Protein AF-A0A1Q8A3D2-F1 (afdb_monomer_lite)

Secondary structure (DSSP, 8-state):
----THHHHHHHHHHHHHHIIIIIIIS--TTTSHHHHHHHHHHHHHHHHHHHHHHHHHS-HHHHHHHHHHHHHHHHHHHIIIII---GGG-TTS-HHHHHHHHHHHHHHHHHHHHHHHHHH---STTHHHHHHHHHHHHHHHHHHHHHHHHS-HHHHHHHHHTTTS----------------------------TTHHHHHTT--

pLDDT: mean 71.14, std 22.14, range [25.36, 95.81]

Foldseek 3Di:
DPPPCLQLVQLLVLLVLVLCLQCVQLVVPVPPSNVVSCVLRVVLLVVLVVLLVVLVVPHDPVVSLVVSLQVQLVVQLVCCVPVVVLDPVSQPPFDVVVSVVVSVVSSNSRSCSNVRSVLCPDPDPVSPVVNVVCVVVVVVVSVVLVVCCVPDDSVVVCVSHPVGRDDPPPDDDDDDDDDDDDDDDDDDDDDPDDPVVVVVVPPPD

Sequence (205 aa):
MKPKPGFLVVGLTVAFLEEFITQGVLKKNPAGWIIPTIIAFLPFLIVVRLISKRLDKRMVESHAVLAYYAIAGSIGLAVEWLLIGLSPWSNTSANPVLMLVFQFGIFSFWGSVAFAPKLLMDRRASVAQLRKWYRRCLPLGFASIYFVTFTASQQARFILGVGSVFGNVHSSEPLLLPVLSDSWTVRRSGRYEPWFTRLYRHEQL

Radius of gyration: 21.41 Å; chains: 1; bounding box: 66×34×58 Å

Structure (mmCIF, N/CA/C/O backbone):
data_AF-A0A1Q8A3D2-F1
#
_entry.id   AF-A0A1Q8A3D2-F1
#
loop_
_atom_site.group_PDB
_atom_site.id
_atom_site.type_symbol
_atom_site.label_atom_id
_atom_site.label_alt_id
_atom_site.label_comp_id
_atom_site.label_asym_id
_atom_site.label_entity_id
_atom_site.label_seq_id
_atom_site.pdbx_PDB_ins_code
_atom_site.Cartn_x
_atom_site.Cartn_y
_atom_site.Cartn_z
_atom_site.occupancy
_atom_site.B_iso_or_equiv
_atom_site.auth_seq_id
_atom_site.auth_comp_id
_atom_site.auth_asym_id
_atom_site.auth_atom_id
_atom_site.pdbx_PDB_model_num
ATOM 1 N N . MET A 1 1 ? -10.489 -15.041 19.429 1.00 38.75 1 MET A N 1
ATOM 2 C CA . MET A 1 1 ? -11.098 -14.602 18.146 1.00 38.75 1 MET A CA 1
ATOM 3 C C . MET A 1 1 ? -10.306 -15.207 16.991 1.00 38.75 1 MET A C 1
ATOM 5 O O . MET A 1 1 ? -9.147 -14.840 16.832 1.00 38.75 1 MET A O 1
ATOM 9 N N . LYS A 1 2 ? -10.886 -16.147 16.223 1.00 34.53 2 LYS A N 1
ATOM 10 C CA . LYS A 1 2 ? -10.224 -16.735 15.040 1.00 34.53 2 LYS A CA 1
ATOM 11 C C . LYS A 1 2 ? -9.807 -15.613 14.071 1.00 34.53 2 LYS A C 1
ATOM 13 O O . LYS A 1 2 ? -10.606 -14.696 13.845 1.00 34.53 2 LYS A O 1
ATOM 18 N N . PRO A 1 3 ? -8.578 -15.620 13.528 1.00 43.31 3 PRO A N 1
ATOM 19 C CA . PRO A 1 3 ? -8.151 -14.591 12.593 1.00 43.31 3 PRO A CA 1
ATOM 20 C C . PRO A 1 3 ? -9.033 -14.676 11.348 1.00 43.31 3 PRO A C 1
ATOM 22 O O . PRO A 1 3 ? -8.994 -15.663 10.629 1.00 43.31 3 PRO A O 1
ATOM 25 N N . LYS A 1 4 ? -9.850 -13.648 11.081 1.00 58.09 4 LYS A N 1
ATOM 26 C CA . LYS A 1 4 ? -10.554 -13.559 9.795 1.00 58.09 4 LYS A CA 1
ATOM 27 C C . LYS A 1 4 ? -9.484 -13.447 8.696 1.00 58.09 4 LYS A C 1
ATOM 29 O O . LYS A 1 4 ? -8.732 -12.461 8.736 1.00 58.09 4 LYS A O 1
ATOM 34 N N . PRO A 1 5 ? -9.371 -14.411 7.764 1.00 70.31 5 PRO A N 1
ATOM 35 C CA . PRO A 1 5 ? -8.339 -14.398 6.724 1.00 70.31 5 PRO A CA 1
ATOM 36 C C . PRO A 1 5 ? -8.558 -13.272 5.703 1.00 70.31 5 PRO A C 1
ATOM 38 O O . PRO A 1 5 ? -7.614 -12.855 5.045 1.00 70.31 5 PRO A O 1
ATOM 41 N N . GLY A 1 6 ? -9.770 -12.704 5.647 1.00 81.62 6 GLY A N 1
ATOM 42 C CA . GLY A 1 6 ? -10.163 -11.703 4.652 1.00 81.62 6 GLY A CA 1
ATOM 43 C C . GLY A 1 6 ? -9.267 -10.464 4.550 1.00 81.62 6 GLY A C 1
ATOM 44 O O . GLY A 1 6 ? -9.189 -9.896 3.474 1.00 81.62 6 GLY A O 1
ATOM 45 N N . PHE A 1 7 ? -8.551 -10.069 5.611 1.00 87.44 7 PHE A N 1
ATOM 46 C CA . PHE A 1 7 ? -7.638 -8.918 5.535 1.00 87.44 7 PHE A CA 1
ATOM 47 C C . PHE A 1 7 ? -6.456 -9.218 4.611 1.00 87.44 7 PHE A C 1
ATOM 49 O O . PHE A 1 7 ? -6.113 -8.409 3.758 1.00 87.44 7 PHE A O 1
ATOM 56 N N . LEU A 1 8 ? -5.854 -10.399 4.782 1.00 87.06 8 LEU A N 1
ATOM 57 C CA . LEU A 1 8 ? -4.720 -10.830 3.972 1.00 87.06 8 LEU A CA 1
ATOM 58 C C . LEU A 1 8 ? -5.174 -11.126 2.548 1.00 87.06 8 LEU A C 1
ATOM 60 O O . LEU A 1 8 ? -4.511 -10.702 1.620 1.00 87.06 8 LEU A O 1
ATOM 64 N N . VAL A 1 9 ? -6.331 -11.777 2.382 1.00 87.69 9 VAL A N 1
ATOM 65 C CA . VAL A 1 9 ? -6.884 -12.071 1.052 1.00 87.69 9 VAL A CA 1
ATOM 66 C C . VAL A 1 9 ? -7.120 -10.783 0.268 1.00 87.69 9 VAL A C 1
ATOM 68 O O . VAL A 1 9 ? -6.593 -10.647 -0.824 1.00 87.69 9 VAL A O 1
ATOM 71 N N . VAL A 1 10 ? -7.840 -9.811 0.838 1.00 87.81 10 VAL A N 1
ATOM 72 C CA . VAL A 1 10 ? -8.128 -8.543 0.148 1.00 87.81 10 VAL A CA 1
ATOM 73 C C . VAL A 1 10 ? -6.848 -7.754 -0.125 1.00 87.81 10 VAL A C 1
ATOM 75 O O . VAL A 1 10 ? -6.675 -7.262 -1.235 1.00 87.81 10 VAL A O 1
ATOM 78 N N . GLY A 1 11 ? -5.946 -7.652 0.858 1.00 87.75 11 GLY A N 1
ATOM 79 C CA . GLY A 1 11 ? -4.673 -6.952 0.680 1.00 87.75 11 GLY A CA 1
ATOM 80 C C . GLY A 1 11 ? -3.810 -7.584 -0.412 1.00 87.75 11 GLY A C 1
ATOM 81 O O . GLY A 1 11 ? -3.304 -6.874 -1.273 1.00 87.75 11 GLY A O 1
ATOM 82 N N . LEU A 1 12 ? -3.705 -8.917 -0.427 1.00 88.38 12 LEU A N 1
ATOM 83 C CA . LEU A 1 12 ? -2.975 -9.646 -1.462 1.00 88.38 12 LEU A CA 1
ATOM 84 C C . LEU A 1 12 ? -3.643 -9.504 -2.824 1.00 88.38 12 LEU A C 1
ATOM 86 O O . LEU A 1 12 ? -2.938 -9.293 -3.793 1.00 88.38 12 LEU A O 1
ATOM 90 N N . THR A 1 13 ? -4.972 -9.556 -2.932 1.00 87.94 13 THR A N 1
ATOM 91 C CA . THR A 1 13 ? -5.642 -9.342 -4.225 1.00 87.94 13 THR A CA 1
ATOM 92 C C . THR A 1 13 ? -5.292 -7.977 -4.816 1.00 87.94 13 THR A C 1
ATOM 94 O O . THR A 1 13 ? -4.993 -7.892 -6.002 1.00 87.94 13 THR A O 1
ATOM 97 N N . VAL A 1 14 ? -5.286 -6.920 -3.998 1.00 86.88 14 VAL A N 1
ATOM 98 C CA . VAL A 1 14 ? -4.902 -5.575 -4.453 1.00 86.88 14 VAL A CA 1
ATOM 99 C C . VAL A 1 14 ? -3.428 -5.531 -4.861 1.00 86.88 14 VAL A C 1
ATOM 101 O O . VAL A 1 14 ? -3.128 -5.022 -5.935 1.00 86.88 14 VAL A O 1
ATOM 104 N N . ALA A 1 15 ? -2.532 -6.103 -4.051 1.00 86.56 15 ALA A N 1
ATOM 105 C CA . ALA A 1 15 ? -1.104 -6.163 -4.363 1.00 86.56 15 ALA A CA 1
ATOM 106 C C . ALA A 1 15 ? -0.816 -6.959 -5.647 1.00 86.56 15 ALA A C 1
ATOM 108 O O . ALA A 1 15 ? -0.036 -6.528 -6.481 1.00 86.56 15 ALA A O 1
ATOM 109 N N . PHE A 1 16 ? -1.487 -8.095 -5.847 1.00 85.75 16 PHE A N 1
ATOM 110 C CA . PHE A 1 16 ? -1.324 -8.922 -7.042 1.00 85.75 16 PHE A CA 1
ATOM 111 C C . PHE A 1 16 ? -1.793 -8.209 -8.309 1.00 85.75 16 PHE A C 1
ATOM 113 O O . PHE A 1 16 ? -1.136 -8.301 -9.340 1.00 85.75 16 PHE A O 1
ATOM 120 N N . LEU A 1 17 ? -2.930 -7.509 -8.243 1.00 83.94 17 LEU A N 1
ATOM 121 C CA . LEU A 1 17 ? -3.443 -6.753 -9.386 1.00 83.94 17 LEU A CA 1
ATOM 122 C C . LEU A 1 17 ? -2.482 -5.646 -9.817 1.00 83.94 17 LEU A C 1
ATOM 124 O O . LEU A 1 17 ? -2.415 -5.343 -11.006 1.00 83.94 17 LEU A O 1
ATOM 128 N N . GLU A 1 18 ? -1.777 -5.042 -8.868 1.00 80.06 18 GLU A N 1
ATOM 129 C CA . GLU A 1 18 ? -0.831 -3.968 -9.140 1.00 80.06 18 GLU A CA 1
ATOM 130 C C . GLU A 1 18 ? 0.534 -4.511 -9.594 1.00 80.06 18 GLU A C 1
ATOM 132 O O . GLU A 1 18 ? 0.992 -4.130 -10.674 1.00 80.06 18 GLU A O 1
ATOM 137 N N . GLU A 1 19 ? 1.101 -5.502 -8.898 1.00 79.56 19 GLU A N 1
ATOM 138 C CA . GLU A 1 19 ? 2.392 -6.094 -9.279 1.00 79.56 19 GLU A CA 1
ATOM 139 C C . GLU A 1 19 ? 2.324 -6.798 -10.647 1.00 79.56 19 GLU A C 1
ATOM 141 O O . GLU A 1 19 ? 3.294 -6.817 -11.409 1.00 79.56 19 GLU A O 1
ATOM 146 N N . PHE A 1 20 ? 1.160 -7.339 -11.022 1.00 78.88 20 PHE A N 1
ATOM 147 C CA . PHE A 1 20 ? 0.965 -7.889 -12.362 1.00 78.88 20 PHE A CA 1
ATOM 148 C C . PHE A 1 20 ? 1.129 -6.824 -13.453 1.00 78.88 20 PHE A C 1
ATOM 150 O O . PHE A 1 20 ? 1.718 -7.105 -14.497 1.00 78.88 20 PHE A O 1
ATOM 157 N N . ILE A 1 21 ? 0.652 -5.595 -13.231 1.00 72.44 21 ILE A N 1
ATOM 158 C CA . ILE A 1 21 ? 0.844 -4.504 -14.195 1.00 72.44 21 ILE A CA 1
ATOM 159 C C . ILE A 1 21 ? 2.327 -4.134 -14.255 1.00 72.44 21 ILE A C 1
ATOM 161 O O . ILE A 1 21 ? 2.907 -4.071 -15.341 1.00 72.44 21 ILE A O 1
ATOM 165 N N . THR A 1 22 ? 2.951 -3.900 -13.101 1.00 68.81 22 THR A N 1
ATOM 166 C CA . THR A 1 22 ? 4.311 -3.349 -13.023 1.00 68.81 22 THR A CA 1
ATOM 167 C C . THR A 1 22 ? 5.389 -4.349 -13.437 1.00 68.81 22 THR A C 1
ATOM 169 O O . THR A 1 22 ? 6.319 -3.987 -14.161 1.00 68.81 22 THR A O 1
ATOM 172 N N . GLN A 1 23 ? 5.269 -5.618 -13.054 1.00 69.75 23 GLN A N 1
ATOM 173 C CA . GLN A 1 23 ? 6.251 -6.653 -13.396 1.00 69.75 23 GLN A CA 1
ATOM 174 C C . GLN A 1 23 ? 5.795 -7.533 -14.559 1.00 69.75 23 GLN A C 1
ATOM 176 O O . GLN A 1 23 ? 6.563 -7.782 -15.491 1.00 69.75 23 GLN A O 1
ATOM 181 N N . GLY A 1 24 ? 4.546 -7.998 -14.521 1.00 67.19 24 GLY A N 1
ATOM 182 C CA . GLY A 1 24 ? 4.010 -8.922 -15.520 1.00 67.19 24 GLY A CA 1
ATOM 183 C C . GLY A 1 24 ? 3.869 -8.272 -16.894 1.00 67.19 24 GLY A C 1
ATOM 184 O O . GLY A 1 24 ? 4.364 -8.805 -17.887 1.00 67.19 24 GLY A O 1
ATOM 185 N N . VAL A 1 25 ? 3.234 -7.098 -16.952 1.00 67.75 25 VAL A N 1
ATOM 186 C CA . VAL A 1 25 ? 2.946 -6.397 -18.213 1.00 67.75 25 VAL A CA 1
ATOM 187 C C . VAL A 1 25 ? 4.087 -5.466 -18.617 1.00 67.75 25 VAL A C 1
ATOM 189 O O . VAL A 1 25 ? 4.591 -5.560 -19.737 1.00 67.75 25 VAL A O 1
ATOM 192 N N . LEU A 1 26 ? 4.512 -4.568 -17.724 1.00 67.50 26 LEU A N 1
ATOM 193 C CA . LEU A 1 26 ? 5.475 -3.517 -18.063 1.00 67.50 26 LEU A CA 1
ATOM 194 C C . LEU A 1 26 ? 6.912 -4.040 -18.179 1.00 67.50 26 LEU A C 1
ATOM 196 O O . LEU A 1 26 ? 7.604 -3.699 -19.138 1.00 67.50 26 LEU A O 1
ATOM 200 N N . LYS A 1 27 ? 7.348 -4.907 -17.260 1.00 65.94 27 LYS A N 1
ATOM 201 C CA . LYS A 1 27 ? 8.683 -5.534 -17.306 1.00 65.94 27 LYS A CA 1
ATOM 202 C C . LYS A 1 27 ? 8.715 -6.874 -18.047 1.00 65.94 27 LYS A C 1
ATOM 204 O O . LYS A 1 27 ? 9.772 -7.490 -18.120 1.00 65.94 27 LYS A O 1
ATOM 209 N N . LYS A 1 28 ? 7.585 -7.307 -18.623 1.00 69.12 28 LYS A N 1
ATOM 210 C CA . LYS A 1 28 ? 7.445 -8.558 -19.392 1.00 69.12 28 LYS A CA 1
ATOM 211 C C . LYS A 1 28 ? 7.943 -9.799 -18.638 1.00 69.12 28 LYS A C 1
ATOM 213 O O . LYS A 1 28 ? 8.486 -10.710 -19.256 1.00 69.12 28 LYS A O 1
ATOM 218 N N . ASN A 1 29 ? 7.743 -9.855 -17.322 1.00 67.62 29 ASN A N 1
ATOM 219 C CA . ASN A 1 29 ? 8.106 -11.013 -16.508 1.00 67.62 29 ASN A CA 1
ATOM 220 C C . ASN A 1 29 ? 6.843 -11.712 -15.971 1.00 67.62 29 ASN A C 1
ATOM 222 O O . ASN A 1 29 ? 6.457 -11.466 -14.829 1.00 67.62 29 ASN A O 1
ATOM 226 N N . PRO A 1 30 ? 6.167 -12.565 -16.766 1.00 65.75 30 PRO A N 1
ATOM 227 C CA . PRO A 1 30 ? 4.876 -13.152 -16.401 1.00 65.75 30 PRO A CA 1
ATOM 228 C C . PRO A 1 30 ? 4.962 -14.264 -15.344 1.00 65.75 30 PRO A C 1
ATOM 230 O O . PRO A 1 30 ? 3.949 -14.560 -14.711 1.00 65.75 30 PRO A O 1
ATOM 233 N N . ALA A 1 31 ? 6.139 -14.864 -15.131 1.00 63.62 31 ALA A N 1
ATOM 234 C CA . ALA A 1 31 ? 6.328 -15.986 -14.204 1.00 63.62 31 ALA A CA 1
ATOM 235 C C . ALA A 1 31 ? 7.065 -15.590 -12.910 1.00 63.62 31 ALA A C 1
ATOM 237 O O . ALA A 1 31 ? 6.798 -16.153 -11.848 1.00 63.62 31 ALA A O 1
ATOM 238 N N . GLY A 1 32 ? 7.958 -14.600 -12.972 1.00 67.88 32 GLY A N 1
ATOM 239 C CA . GLY A 1 32 ? 8.843 -14.221 -11.869 1.00 67.88 32 GLY A CA 1
ATOM 240 C C . GLY A 1 32 ? 8.303 -13.147 -10.926 1.00 67.88 32 GLY A C 1
ATOM 241 O O . GLY A 1 32 ? 8.960 -12.851 -9.933 1.00 67.88 32 GLY A O 1
ATOM 242 N N . TRP A 1 33 ? 7.128 -12.567 -11.193 1.00 73.88 33 TRP A N 1
ATOM 243 C CA . TRP A 1 33 ? 6.568 -11.491 -10.364 1.00 73.88 33 TRP A CA 1
ATOM 244 C C . TRP A 1 33 ? 5.909 -11.992 -9.074 1.00 73.88 33 TRP A C 1
ATOM 246 O O . TRP A 1 33 ? 6.050 -11.361 -8.032 1.00 73.88 33 TRP A O 1
ATOM 256 N N . ILE A 1 34 ? 5.269 -13.167 -9.117 1.00 76.12 34 ILE A N 1
ATOM 257 C CA . ILE A 1 34 ? 4.416 -13.700 -8.039 1.00 76.12 34 ILE A CA 1
ATOM 258 C C . ILE A 1 34 ? 5.195 -13.953 -6.741 1.00 76.12 34 ILE A C 1
ATOM 260 O O . ILE A 1 34 ? 4.730 -13.621 -5.650 1.00 76.12 34 ILE A O 1
ATOM 264 N N . ILE A 1 35 ? 6.376 -14.571 -6.842 1.00 73.88 35 ILE A N 1
ATOM 265 C CA . ILE A 1 35 ? 7.180 -14.947 -5.670 1.00 73.88 35 ILE A CA 1
ATOM 266 C C . ILE A 1 35 ? 7.661 -13.693 -4.913 1.00 73.88 35 ILE A C 1
ATOM 268 O O . ILE A 1 35 ? 7.400 -13.609 -3.709 1.00 73.88 35 ILE A O 1
ATOM 272 N N . PRO A 1 36 ? 8.276 -12.688 -5.571 1.00 70.81 36 PRO A N 1
ATOM 273 C CA . PRO A 1 36 ? 8.566 -11.393 -4.960 1.00 70.81 36 PRO A CA 1
ATOM 274 C C . PRO A 1 36 ? 7.337 -10.718 -4.347 1.00 70.81 36 PRO A C 1
ATOM 276 O O . PRO A 1 36 ? 7.434 -10.239 -3.216 1.00 70.81 36 PRO A O 1
ATOM 279 N N . THR A 1 37 ? 6.173 -10.746 -5.018 1.00 78.50 37 THR A N 1
ATOM 280 C CA . THR A 1 37 ? 4.931 -10.179 -4.460 1.00 78.50 37 THR A CA 1
ATOM 281 C C . THR A 1 37 ? 4.597 -10.825 -3.120 1.00 78.50 37 THR A C 1
ATOM 283 O O . THR A 1 37 ? 4.343 -10.145 -2.129 1.00 78.50 37 THR A O 1
ATOM 286 N N . ILE A 1 38 ? 4.613 -12.155 -3.044 1.00 83.69 38 ILE A N 1
ATOM 287 C CA . ILE A 1 38 ? 4.270 -12.854 -1.803 1.00 83.69 38 ILE A CA 1
ATOM 288 C C . ILE A 1 38 ? 5.299 -12.537 -0.715 1.00 83.69 38 ILE A C 1
ATOM 290 O O . ILE A 1 38 ? 4.912 -12.226 0.412 1.00 83.69 38 ILE A O 1
ATOM 294 N N . ILE A 1 39 ? 6.592 -12.578 -1.041 1.00 81.75 39 ILE A N 1
ATOM 295 C CA . ILE A 1 39 ? 7.674 -12.334 -0.078 1.00 81.75 39 ILE A CA 1
ATOM 296 C C . ILE A 1 39 ? 7.636 -10.901 0.465 1.00 81.75 39 ILE A C 1
ATOM 298 O O . ILE A 1 39 ? 7.875 -10.710 1.655 1.00 81.75 39 ILE A O 1
ATOM 302 N N . ALA A 1 40 ? 7.310 -9.905 -0.358 1.00 80.31 40 ALA A N 1
ATOM 303 C CA . ALA A 1 40 ? 7.249 -8.511 0.072 1.00 80.31 40 ALA A CA 1
ATOM 304 C C . ALA A 1 40 ? 5.918 -8.180 0.771 1.00 80.31 40 ALA A C 1
ATOM 306 O O . ALA A 1 40 ? 5.899 -7.681 1.901 1.00 80.31 40 ALA A O 1
ATOM 307 N N . PHE A 1 41 ? 4.786 -8.498 0.137 1.00 85.81 41 PHE A N 1
ATOM 308 C CA . PHE A 1 41 ? 3.475 -8.043 0.599 1.00 85.81 41 PHE A CA 1
ATOM 309 C C . PHE A 1 41 ? 2.901 -8.886 1.736 1.00 85.81 41 PHE A C 1
ATOM 311 O O . PHE A 1 41 ? 2.192 -8.339 2.582 1.00 85.81 41 PHE A O 1
ATOM 318 N N . LEU A 1 42 ? 3.186 -10.191 1.821 1.00 89.69 42 LEU A N 1
ATOM 319 C CA . LEU A 1 42 ? 2.617 -11.015 2.894 1.00 89.69 42 LEU A CA 1
ATOM 320 C C . LEU A 1 42 ? 3.159 -10.614 4.282 1.00 89.69 42 LEU A C 1
ATOM 322 O O . LEU A 1 42 ? 2.336 -10.341 5.164 1.00 89.69 42 LEU A O 1
ATOM 326 N N . PRO A 1 43 ? 4.486 -10.505 4.511 1.00 89.88 43 PRO A N 1
ATOM 327 C CA . PRO A 1 43 ? 5.020 -10.019 5.783 1.00 89.88 43 PRO A CA 1
ATOM 328 C C . PRO A 1 43 ? 4.579 -8.586 6.077 1.00 89.88 43 PRO A C 1
ATOM 330 O O . PRO A 1 43 ? 4.157 -8.297 7.199 1.00 89.88 43 PRO A O 1
ATOM 333 N N . PHE A 1 44 ? 4.585 -7.714 5.061 1.00 92.06 44 PHE A N 1
ATOM 334 C CA . PHE A 1 44 ? 4.085 -6.346 5.175 1.00 92.06 44 PHE A CA 1
ATOM 335 C C . PHE A 1 44 ? 2.648 -6.310 5.712 1.00 92.06 44 PHE A C 1
ATOM 337 O O . PHE A 1 44 ? 2.393 -5.690 6.748 1.00 92.06 44 PHE A O 1
ATOM 344 N N . LEU A 1 45 ? 1.720 -7.035 5.075 1.00 91.75 45 LEU A N 1
ATOM 345 C CA . LEU A 1 45 ? 0.307 -7.087 5.460 1.00 91.75 45 LEU A CA 1
ATOM 346 C C . LEU A 1 45 ? 0.108 -7.644 6.877 1.00 91.75 45 LEU A C 1
ATOM 348 O O . LEU A 1 45 ? -0.777 -7.183 7.606 1.00 91.75 45 LEU A O 1
ATOM 352 N N . ILE A 1 46 ? 0.927 -8.614 7.294 1.00 92.44 46 ILE A N 1
ATOM 353 C CA . ILE A 1 46 ? 0.913 -9.141 8.665 1.00 92.44 46 ILE A CA 1
ATOM 354 C C . ILE A 1 46 ? 1.309 -8.045 9.661 1.00 92.44 46 ILE A C 1
ATOM 356 O O . ILE A 1 46 ? 0.588 -7.824 10.642 1.00 92.44 46 ILE A O 1
ATOM 360 N N . VAL A 1 47 ? 2.409 -7.335 9.402 1.00 93.31 47 VAL A N 1
ATOM 361 C CA . VAL A 1 47 ? 2.920 -6.266 10.273 1.00 93.31 47 VAL A CA 1
ATOM 362 C C . VAL A 1 47 ? 1.911 -5.127 10.390 1.00 93.31 47 VAL A C 1
ATOM 364 O O . VAL A 1 47 ? 1.505 -4.781 11.505 1.00 93.31 47 VAL A O 1
ATOM 367 N N . VAL A 1 48 ? 1.422 -4.585 9.269 1.00 93.44 48 VAL A N 1
ATOM 368 C CA . VAL A 1 48 ? 0.464 -3.467 9.317 1.00 93.44 48 VAL A CA 1
ATOM 369 C C . VAL A 1 48 ? -0.840 -3.881 9.996 1.00 93.44 48 VAL A C 1
ATOM 371 O O . VAL A 1 48 ? -1.398 -3.116 10.780 1.00 93.44 48 VAL A O 1
ATOM 374 N N . ARG A 1 49 ? -1.294 -5.131 9.838 1.00 90.75 49 ARG A N 1
ATOM 375 C CA . ARG A 1 49 ? -2.471 -5.628 10.565 1.00 90.75 49 ARG A CA 1
ATOM 376 C C . ARG A 1 49 ? -2.282 -5.588 12.083 1.00 90.75 49 ARG A C 1
ATOM 378 O O . ARG A 1 49 ? -3.232 -5.272 12.808 1.00 90.75 49 ARG A O 1
ATOM 385 N N . LEU A 1 50 ? -1.095 -5.936 12.580 1.00 92.69 50 LEU A N 1
ATOM 386 C CA . LEU A 1 50 ? -0.778 -5.851 14.010 1.00 92.69 50 LEU A CA 1
ATOM 387 C C . LEU A 1 50 ? -0.773 -4.395 14.484 1.00 92.69 50 LEU A C 1
ATOM 389 O O . LEU A 1 50 ? -1.348 -4.099 15.534 1.00 92.69 50 LEU A O 1
ATOM 393 N N . ILE A 1 51 ? -0.204 -3.497 13.680 1.00 92.75 51 ILE A N 1
ATOM 394 C CA . ILE A 1 51 ? -0.182 -2.055 13.943 1.00 92.75 51 ILE A CA 1
ATOM 395 C C . ILE A 1 51 ? -1.606 -1.498 14.003 1.00 92.75 51 ILE A C 1
ATOM 397 O O . ILE A 1 51 ? -1.947 -0.849 14.989 1.00 92.75 51 ILE A O 1
ATOM 401 N N . SER A 1 52 ? -2.482 -1.834 13.045 1.00 90.44 52 SER A N 1
ATOM 402 C CA . SER A 1 52 ? -3.890 -1.404 13.067 1.00 90.44 52 SER A CA 1
ATOM 403 C C . SER A 1 52 ? -4.553 -1.755 14.392 1.00 90.44 52 SER A C 1
ATOM 405 O O . SER A 1 52 ? -5.104 -0.883 15.052 1.00 90.44 52 SER A O 1
ATOM 407 N N . LYS A 1 53 ? -4.433 -3.013 14.839 1.00 89.94 53 LYS A N 1
ATOM 408 C CA . LYS A 1 53 ? -5.031 -3.454 16.110 1.00 89.94 53 LYS A CA 1
ATOM 409 C C . LYS A 1 53 ? -4.497 -2.688 17.322 1.00 89.94 53 LYS A C 1
ATOM 411 O O . LYS A 1 53 ? -5.196 -2.600 18.328 1.00 89.94 53 LYS A O 1
ATOM 416 N N . ARG A 1 54 ? -3.247 -2.220 17.279 1.00 91.81 54 ARG A N 1
ATOM 417 C CA . ARG A 1 54 ? -2.638 -1.428 18.358 1.00 91.81 54 ARG A CA 1
ATOM 418 C C . ARG A 1 54 ? -3.122 0.020 18.318 1.00 91.81 54 ARG A C 1
ATOM 420 O O . ARG A 1 54 ? -3.465 0.544 19.373 1.00 91.81 54 ARG A O 1
ATOM 427 N N . LEU A 1 55 ? -3.196 0.624 17.133 1.00 90.25 55 LEU A N 1
ATOM 428 C CA . LEU A 1 55 ? -3.684 1.992 16.936 1.00 90.25 55 LEU A CA 1
ATOM 429 C C . LEU A 1 55 ? -5.164 2.116 17.302 1.00 90.25 55 LEU A C 1
ATOM 431 O O . LEU A 1 55 ? -5.523 2.975 18.101 1.00 90.25 55 LEU A O 1
ATOM 435 N N . ASP A 1 56 ? -5.995 1.184 16.826 1.00 87.56 56 ASP A N 1
ATOM 436 C CA . ASP A 1 56 ? -7.443 1.178 17.074 1.00 87.56 56 ASP A CA 1
ATOM 437 C C . ASP A 1 56 ? -7.785 1.018 18.575 1.00 87.56 56 ASP A C 1
ATOM 439 O O . ASP A 1 56 ? -8.904 1.304 18.989 1.00 87.56 56 ASP A O 1
ATOM 443 N N . LYS A 1 57 ? -6.834 0.551 19.401 1.00 89.19 57 LYS A N 1
ATOM 444 C CA . LYS A 1 57 ? -6.972 0.453 20.867 1.00 89.19 57 LYS A CA 1
ATOM 445 C C . LYS A 1 57 ? -6.506 1.696 21.623 1.00 89.19 57 LYS A C 1
ATOM 447 O O . LYS A 1 57 ? -6.859 1.842 22.787 1.00 89.19 57 LYS A O 1
ATOM 452 N N . ARG A 1 58 ? -5.632 2.510 21.027 1.00 90.06 58 ARG A N 1
ATOM 453 C CA . ARG A 1 58 ? -4.905 3.586 21.724 1.00 90.06 58 ARG A CA 1
ATOM 454 C C . ARG A 1 58 ? -5.310 4.984 21.279 1.00 90.06 58 ARG A C 1
ATOM 456 O O . ARG A 1 58 ? -4.952 5.941 21.951 1.00 90.06 58 ARG A O 1
ATOM 463 N N . MET A 1 59 ? -5.992 5.110 20.146 1.00 90.44 59 MET A N 1
ATOM 464 C CA . MET A 1 59 ? -6.251 6.396 19.509 1.00 90.44 59 MET A CA 1
ATOM 465 C C . MET A 1 59 ? -7.715 6.529 19.099 1.00 90.44 59 MET A C 1
ATOM 467 O O . MET A 1 59 ? -8.405 5.539 18.854 1.00 90.44 59 MET A O 1
ATOM 471 N N . VAL A 1 60 ? -8.162 7.779 18.978 1.00 87.31 60 VAL A N 1
ATOM 472 C CA . VAL A 1 60 ? -9.445 8.123 18.356 1.00 87.31 60 VAL A CA 1
ATOM 473 C C . VAL A 1 60 ? -9.421 7.705 16.882 1.00 87.31 60 VAL A C 1
ATOM 475 O O . VAL A 1 60 ? -8.386 7.802 16.224 1.00 87.31 60 VAL A O 1
ATOM 478 N N . GLU A 1 61 ? -10.563 7.254 16.360 1.00 83.50 61 GLU A N 1
ATOM 479 C CA . GLU A 1 61 ? -10.705 6.625 15.035 1.00 83.50 61 GLU A CA 1
ATOM 480 C C . GLU A 1 61 ? -10.035 7.410 13.896 1.00 83.50 61 GLU A C 1
ATOM 482 O O . GLU A 1 61 ? -9.254 6.838 13.137 1.00 83.50 61 GLU A O 1
ATOM 487 N N . SER A 1 62 ? -10.273 8.722 13.811 1.00 83.38 62 SER A N 1
ATOM 488 C CA . SER A 1 62 ? -9.694 9.582 12.770 1.00 83.38 62 SER A CA 1
ATOM 489 C C . SER A 1 62 ? -8.163 9.583 12.793 1.00 83.38 62 SER A C 1
ATOM 491 O O . SER A 1 62 ? -7.514 9.421 11.759 1.00 83.38 62 SER A O 1
ATOM 493 N N . HIS A 1 63 ? -7.581 9.685 13.986 1.00 88.81 63 HIS A N 1
ATOM 494 C CA . HIS A 1 63 ? -6.137 9.682 14.180 1.00 88.81 63 HIS A CA 1
ATOM 495 C C . HIS A 1 63 ? -5.549 8.287 13.960 1.00 88.81 63 HIS A C 1
ATOM 497 O O . HIS A 1 63 ? -4.479 8.164 13.373 1.00 88.81 63 HIS A O 1
ATOM 503 N N . ALA A 1 64 ? -6.260 7.231 14.370 1.00 88.75 64 ALA A N 1
ATOM 504 C CA . ALA A 1 64 ? -5.846 5.851 14.141 1.00 88.75 64 ALA A CA 1
ATOM 505 C C . ALA A 1 64 ? -5.774 5.519 12.644 1.00 88.75 64 ALA A C 1
ATOM 507 O O . ALA A 1 64 ? -4.872 4.799 12.220 1.00 88.75 64 ALA A O 1
ATOM 508 N N . VAL A 1 65 ? -6.706 6.038 11.838 1.00 89.19 65 VAL A N 1
ATOM 509 C CA . VAL A 1 65 ? -6.708 5.862 10.378 1.00 89.19 65 VAL A CA 1
ATOM 510 C C . VAL A 1 65 ? -5.552 6.614 9.726 1.00 89.19 65 VAL A C 1
ATOM 512 O O . VAL A 1 65 ? -4.814 6.012 8.945 1.00 89.19 65 VAL A O 1
ATOM 515 N N . LEU A 1 66 ? -5.358 7.889 10.074 1.00 90.81 66 LEU A N 1
ATOM 516 C CA . LEU A 1 66 ? -4.275 8.697 9.512 1.00 90.81 66 LEU A CA 1
ATOM 517 C C . LEU A 1 66 ? -2.899 8.132 9.890 1.00 90.81 66 LEU A C 1
ATOM 519 O O . LEU A 1 66 ? -2.054 7.928 9.020 1.00 90.81 66 LEU A O 1
ATOM 523 N N . ALA A 1 67 ? -2.702 7.800 11.169 1.00 93.31 67 ALA A N 1
ATOM 524 C CA . ALA A 1 67 ? -1.475 7.176 11.653 1.00 93.31 67 ALA A CA 1
ATOM 525 C C . ALA A 1 67 ? -1.241 5.816 10.988 1.00 93.31 67 ALA A C 1
ATOM 527 O O . ALA A 1 67 ? -0.115 5.501 10.617 1.00 93.31 67 ALA A O 1
ATOM 528 N N . TYR A 1 68 ? -2.295 5.018 10.794 1.00 94.06 68 TYR A N 1
ATOM 529 C CA . TYR A 1 68 ? -2.186 3.738 10.102 1.00 94.06 68 TYR A CA 1
ATOM 530 C C . TYR A 1 68 ? -1.709 3.908 8.659 1.00 94.06 68 TYR A C 1
ATOM 532 O O . TYR A 1 68 ? -0.792 3.201 8.251 1.00 94.06 68 TYR A O 1
ATOM 540 N N . TYR A 1 69 ? -2.296 4.845 7.909 1.00 93.88 69 TYR A N 1
ATOM 541 C CA . TYR A 1 69 ? -1.889 5.117 6.530 1.00 93.88 69 TYR A CA 1
ATOM 542 C C . TYR A 1 69 ? -0.438 5.604 6.465 1.00 93.88 69 TYR A C 1
ATOM 544 O O . TYR A 1 69 ? 0.352 5.071 5.689 1.00 93.88 69 TYR A O 1
ATOM 552 N N . ALA A 1 70 ? -0.071 6.547 7.338 1.00 95.75 70 ALA A N 1
ATOM 553 C CA . ALA A 1 70 ? 1.280 7.090 7.388 1.00 95.75 70 ALA A CA 1
ATOM 554 C C . ALA A 1 70 ? 2.327 6.026 7.743 1.00 95.75 70 ALA A C 1
ATOM 556 O O . ALA A 1 70 ? 3.338 5.894 7.059 1.00 95.75 70 ALA A O 1
ATOM 557 N N . ILE A 1 71 ? 2.068 5.218 8.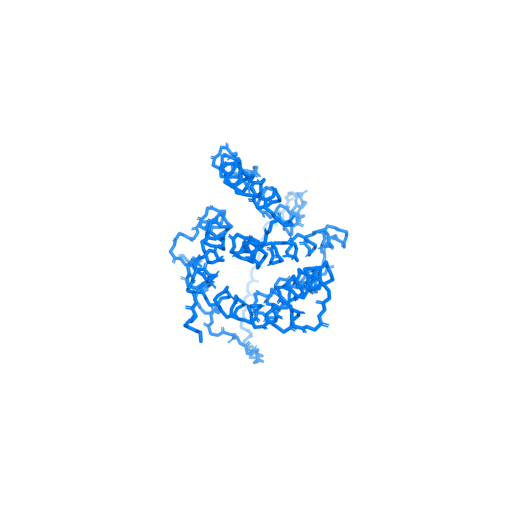775 1.00 95.81 71 ILE A N 1
ATOM 558 C CA . ILE A 1 71 ? 2.977 4.147 9.191 1.00 95.81 71 ILE A CA 1
ATOM 559 C C . ILE A 1 71 ? 3.084 3.074 8.103 1.00 95.81 71 ILE A C 1
ATOM 561 O O . ILE A 1 71 ? 4.186 2.619 7.812 1.00 95.81 71 ILE A O 1
ATOM 565 N N . ALA A 1 72 ? 1.968 2.677 7.486 1.00 95.81 72 ALA A N 1
ATOM 566 C CA . ALA A 1 72 ? 1.982 1.680 6.421 1.00 95.81 72 ALA A CA 1
ATOM 567 C C . ALA A 1 72 ? 2.782 2.156 5.199 1.00 95.81 72 ALA A C 1
ATOM 569 O O . ALA A 1 72 ? 3.623 1.406 4.709 1.00 95.81 72 ALA A O 1
ATOM 570 N N . GLY A 1 73 ? 2.578 3.400 4.755 1.00 95.06 73 GLY A N 1
ATOM 571 C CA . GLY A 1 73 ? 3.354 3.986 3.661 1.00 95.06 73 GLY A CA 1
ATOM 572 C C . GLY A 1 73 ? 4.850 4.056 3.979 1.00 95.06 73 GLY A C 1
ATOM 573 O O . GLY A 1 73 ? 5.671 3.673 3.149 1.00 95.06 73 GLY A O 1
ATOM 574 N N . SER A 1 74 ? 5.219 4.451 5.202 1.00 95.69 74 SER A N 1
ATOM 575 C CA . SER A 1 74 ? 6.625 4.505 5.630 1.00 95.69 74 SER A CA 1
ATOM 576 C C . SER A 1 74 ? 7.280 3.125 5.721 1.00 95.69 74 SER A C 1
ATOM 578 O O . SER A 1 74 ? 8.438 2.973 5.341 1.00 95.69 74 SER A O 1
ATOM 580 N N . ILE A 1 75 ? 6.557 2.105 6.199 1.00 94.75 75 ILE A N 1
ATOM 581 C CA . ILE A 1 75 ? 7.055 0.719 6.190 1.00 94.75 75 ILE A CA 1
ATOM 582 C C . ILE A 1 75 ? 7.256 0.248 4.747 1.00 94.75 75 ILE A C 1
ATOM 584 O O . ILE A 1 75 ? 8.263 -0.389 4.457 1.00 94.75 75 ILE A O 1
ATOM 588 N N . GLY A 1 76 ? 6.332 0.590 3.851 1.00 91.81 76 GLY A N 1
ATOM 589 C CA . GLY A 1 76 ? 6.460 0.327 2.423 1.00 91.81 76 GLY A CA 1
ATOM 590 C C . GLY A 1 76 ? 7.710 0.949 1.808 1.00 91.81 76 GLY A C 1
ATOM 591 O O . GLY A 1 76 ? 8.505 0.248 1.194 1.00 91.81 76 GLY A O 1
ATOM 592 N N . LEU A 1 77 ? 7.957 2.237 2.068 1.00 92.12 77 LEU A N 1
ATOM 593 C CA . LEU A 1 77 ? 9.203 2.896 1.659 1.00 92.12 77 LEU A CA 1
ATOM 594 C C . LEU A 1 77 ? 10.442 2.181 2.206 1.00 92.12 77 LEU A C 1
ATOM 596 O O . LEU A 1 77 ? 11.410 1.995 1.479 1.00 92.12 77 LEU A O 1
ATOM 600 N N . ALA A 1 78 ? 10.420 1.741 3.465 1.00 90.56 78 ALA A N 1
ATOM 601 C CA . ALA A 1 78 ? 11.539 0.996 4.033 1.00 90.56 78 ALA A CA 1
ATOM 602 C C . ALA A 1 78 ? 11.761 -0.350 3.319 1.00 90.56 78 ALA A C 1
ATOM 604 O O . ALA A 1 78 ? 12.907 -0.717 3.070 1.00 90.56 78 ALA A O 1
ATOM 605 N N . VAL A 1 79 ? 10.692 -1.066 2.952 1.00 87.06 79 VAL A N 1
ATOM 606 C CA . VAL A 1 79 ? 10.778 -2.285 2.127 1.00 87.06 79 VAL A CA 1
ATOM 607 C C . VAL A 1 79 ? 11.423 -1.968 0.777 1.00 87.06 79 VAL A C 1
ATOM 609 O O . VAL A 1 79 ? 12.358 -2.650 0.363 1.00 87.06 79 VAL A O 1
ATOM 612 N N . GLU A 1 80 ? 10.996 -0.893 0.129 1.00 85.00 80 GLU A N 1
ATOM 613 C CA . GLU A 1 80 ? 11.507 -0.479 -1.180 1.00 85.00 80 GLU A CA 1
ATOM 614 C C . GLU A 1 80 ? 12.977 -0.076 -1.129 1.00 85.00 80 GLU A C 1
ATOM 616 O O . GLU A 1 80 ? 13.778 -0.468 -1.977 1.00 85.00 80 GLU A O 1
ATOM 621 N N . TRP A 1 81 ? 13.370 0.665 -0.098 1.00 87.12 81 TRP A N 1
ATOM 622 C CA . TRP A 1 81 ? 14.740 1.138 0.053 1.00 87.12 81 TRP A CA 1
ATOM 623 C C . TRP A 1 81 ? 15.700 0.024 0.464 1.00 87.12 81 TRP A C 1
ATOM 625 O O . TRP A 1 81 ? 16.820 -0.017 -0.039 1.00 87.12 81 TRP A O 1
ATOM 635 N N . LEU A 1 82 ? 15.279 -0.863 1.371 1.00 83.6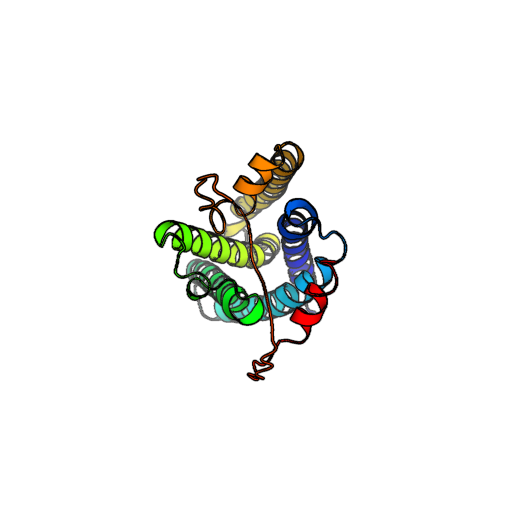9 82 LEU A N 1
ATOM 636 C CA . LEU A 1 82 ? 16.166 -1.847 1.998 1.00 83.69 82 LEU A CA 1
ATOM 637 C C . LEU A 1 82 ? 16.140 -3.217 1.317 1.00 83.69 82 LEU A C 1
ATOM 639 O O . LEU A 1 82 ? 17.166 -3.892 1.298 1.00 83.69 82 LEU A O 1
ATOM 643 N N . LEU A 1 83 ? 14.989 -3.648 0.794 1.00 76.12 83 LEU A N 1
ATOM 644 C CA . LEU A 1 83 ? 14.833 -4.975 0.186 1.00 76.12 83 LEU A CA 1
ATOM 645 C C . LEU A 1 83 ? 14.860 -4.923 -1.342 1.00 76.12 83 LEU A C 1
ATOM 647 O O . LEU A 1 83 ? 15.437 -5.816 -1.958 1.00 76.12 83 LEU A O 1
ATOM 651 N N . ILE A 1 84 ? 14.258 -3.896 -1.946 1.00 73.12 84 ILE A N 1
ATOM 652 C CA . ILE A 1 84 ? 14.138 -3.781 -3.411 1.00 73.12 84 ILE A CA 1
ATOM 653 C C . ILE A 1 84 ? 15.270 -2.920 -4.000 1.00 73.12 84 ILE A C 1
ATOM 655 O O . ILE A 1 84 ? 15.718 -3.163 -5.119 1.00 73.12 84 ILE A O 1
ATOM 659 N N . GLY A 1 85 ? 15.790 -1.955 -3.237 1.00 72.31 85 GLY A N 1
ATOM 660 C CA . GLY A 1 85 ? 16.878 -1.065 -3.655 1.00 72.31 85 GLY A CA 1
ATOM 661 C C . GLY A 1 85 ? 16.420 0.188 -4.414 1.00 72.31 85 GLY A C 1
ATOM 662 O O . GLY A 1 85 ? 17.249 0.895 -4.990 1.00 72.31 85 GLY A O 1
ATOM 663 N N . LEU A 1 86 ? 15.124 0.521 -4.379 1.00 74.50 86 LEU A N 1
ATOM 664 C CA . LEU A 1 86 ? 14.534 1.721 -5.000 1.00 74.50 86 LEU A CA 1
ATOM 665 C C . LEU A 1 86 ? 14.658 2.972 -4.113 1.00 74.50 86 LEU A C 1
ATOM 667 O O . LEU A 1 86 ? 13.738 3.781 -3.973 1.00 74.50 86 LEU A O 1
ATOM 671 N N . SER A 1 87 ? 15.822 3.135 -3.490 1.00 78.38 87 SER A N 1
ATOM 672 C CA . SER A 1 87 ? 16.109 4.300 -2.657 1.00 78.38 87 SER A CA 1
ATOM 673 C C . SER A 1 87 ? 16.479 5.523 -3.509 1.00 78.38 87 SER A C 1
ATOM 675 O O . SER A 1 87 ? 17.147 5.364 -4.527 1.00 78.38 87 SER A O 1
ATOM 677 N N . PRO A 1 88 ? 16.140 6.755 -3.097 1.00 74.81 88 PRO A N 1
ATOM 678 C CA . PRO A 1 88 ? 16.516 7.961 -3.842 1.00 74.81 88 PRO A CA 1
ATOM 679 C C . PRO A 1 88 ? 18.039 8.148 -3.959 1.00 74.81 88 PRO A C 1
ATOM 681 O O . PRO A 1 88 ? 18.519 8.821 -4.864 1.00 74.81 88 PRO A O 1
ATOM 684 N N . TRP A 1 89 ? 18.808 7.510 -3.075 1.00 75.56 89 TRP A N 1
ATOM 685 C CA . TRP A 1 89 ? 20.271 7.533 -3.057 1.00 75.56 89 TRP A CA 1
ATOM 686 C C . TRP A 1 89 ? 20.906 6.584 -4.081 1.00 75.56 89 TRP A C 1
ATOM 688 O O . TRP A 1 89 ? 22.113 6.659 -4.300 1.00 75.56 89 TRP A O 1
ATOM 698 N N . SER A 1 90 ? 20.130 5.678 -4.693 1.00 70.69 90 SER A N 1
ATOM 699 C CA . SER A 1 90 ? 20.661 4.725 -5.677 1.00 70.69 90 SER A CA 1
ATOM 700 C C . SER A 1 90 ? 20.916 5.362 -7.044 1.00 70.69 90 SER A C 1
ATOM 702 O O . SER A 1 90 ? 21.711 4.832 -7.818 1.00 70.69 90 SER A O 1
ATOM 704 N N . ASN A 1 91 ? 20.290 6.509 -7.328 1.00 68.94 91 ASN A N 1
ATOM 705 C CA . ASN A 1 91 ? 20.465 7.252 -8.570 1.00 68.94 91 ASN A CA 1
ATOM 706 C C . ASN A 1 91 ? 20.639 8.754 -8.292 1.00 68.94 91 ASN A C 1
ATOM 708 O O . ASN A 1 91 ? 19.688 9.533 -8.344 1.00 68.94 91 ASN A O 1
ATOM 712 N N . THR A 1 92 ? 21.876 9.159 -8.003 1.00 69.38 92 THR A N 1
ATOM 713 C CA . THR A 1 92 ? 22.237 10.553 -7.694 1.00 69.38 92 THR A CA 1
ATOM 714 C C . THR A 1 92 ? 22.176 11.496 -8.897 1.00 69.38 92 THR A C 1
ATOM 716 O O . THR A 1 92 ? 22.237 12.708 -8.706 1.00 69.38 92 THR A O 1
ATOM 719 N N . SER A 1 93 ? 22.033 10.979 -10.123 1.00 74.81 93 SER A N 1
ATOM 720 C CA . SER A 1 93 ? 21.856 11.789 -11.336 1.00 74.81 93 SER A CA 1
ATOM 721 C C . SER A 1 93 ? 20.386 12.050 -11.686 1.00 74.81 93 SER A C 1
ATOM 723 O O . SER A 1 93 ? 20.104 12.802 -12.621 1.00 74.81 93 SER A O 1
ATOM 725 N N . ALA A 1 94 ? 19.437 11.469 -10.944 1.00 71.38 94 ALA A N 1
ATOM 726 C CA . ALA A 1 94 ? 18.015 11.714 -11.145 1.00 71.38 94 ALA A CA 1
ATOM 727 C C . ALA A 1 94 ? 17.608 13.131 -10.706 1.00 71.38 94 ALA A C 1
ATOM 729 O O . ALA A 1 94 ? 18.116 13.678 -9.727 1.00 71.38 94 ALA A O 1
ATOM 730 N N . ASN A 1 95 ? 16.629 13.719 -11.403 1.00 81.25 95 ASN A N 1
ATOM 731 C CA . ASN A 1 95 ? 16.058 15.002 -11.002 1.00 81.25 95 ASN A CA 1
ATOM 732 C C . ASN A 1 95 ? 15.423 14.879 -9.597 1.00 81.25 95 ASN A C 1
ATOM 734 O O . ASN A 1 95 ? 14.537 14.038 -9.407 1.00 81.25 95 ASN A O 1
ATOM 738 N N . PRO A 1 96 ? 15.812 15.722 -8.623 1.00 81.50 96 PRO A N 1
ATOM 739 C CA . PRO A 1 96 ? 15.391 15.568 -7.232 1.00 81.50 96 PRO A CA 1
ATOM 740 C C . PRO A 1 96 ? 13.882 15.760 -7.032 1.00 81.50 96 PRO A C 1
ATOM 742 O O . PRO A 1 96 ? 13.286 15.088 -6.194 1.00 81.50 96 PRO A O 1
ATOM 745 N N . VAL A 1 97 ? 13.236 16.626 -7.819 1.00 81.81 97 VAL A N 1
ATOM 746 C CA . VAL A 1 97 ? 11.787 16.867 -7.727 1.00 81.81 97 VAL A CA 1
ATOM 747 C C . VAL A 1 97 ? 11.013 15.655 -8.234 1.00 81.81 97 VAL A C 1
ATOM 749 O O . VAL A 1 97 ? 10.095 15.185 -7.565 1.00 81.81 97 VAL A O 1
ATOM 752 N N . LEU A 1 98 ? 11.408 15.105 -9.384 1.00 79.06 98 LEU A N 1
ATOM 753 C CA . LEU A 1 98 ? 10.782 13.896 -9.925 1.00 79.06 98 LEU A CA 1
ATOM 754 C C . LEU A 1 98 ? 11.014 12.690 -9.013 1.00 79.06 98 LEU A C 1
ATOM 756 O O . LEU A 1 98 ? 10.098 11.896 -8.808 1.00 79.06 98 LEU A O 1
ATOM 760 N N . MET A 1 99 ? 12.203 12.588 -8.414 1.00 81.44 99 MET A N 1
ATOM 761 C CA . MET A 1 99 ? 12.495 11.564 -7.416 1.00 81.44 99 MET A CA 1
ATOM 762 C C . MET A 1 99 ? 11.570 11.699 -6.200 1.00 81.44 99 MET A C 1
ATOM 764 O O . MET A 1 99 ? 10.991 10.706 -5.773 1.00 81.44 99 MET A O 1
ATOM 768 N N . LEU A 1 100 ? 11.353 12.910 -5.674 1.00 84.75 100 LEU A N 1
ATOM 769 C CA . LEU A 1 100 ? 10.404 13.126 -4.575 1.00 84.75 100 LEU A CA 1
ATOM 770 C C . LEU A 1 100 ? 8.981 12.705 -4.953 1.00 84.75 100 LEU A C 1
ATOM 772 O O . LEU A 1 100 ? 8.348 11.970 -4.196 1.00 84.75 100 LEU A O 1
ATOM 776 N N . VAL A 1 101 ? 8.491 13.117 -6.126 1.00 83.81 101 VAL A N 1
ATOM 777 C CA . VAL A 1 101 ? 7.159 12.726 -6.623 1.00 83.81 101 VAL A CA 1
ATOM 778 C C . VAL A 1 101 ? 7.038 11.204 -6.720 1.00 83.81 101 VAL A C 1
ATOM 780 O O . VAL A 1 101 ? 6.041 10.636 -6.275 1.00 83.81 101 VAL A O 1
ATOM 783 N N . PHE A 1 102 ? 8.070 10.533 -7.229 1.00 82.25 102 PHE A N 1
ATOM 784 C CA . PHE A 1 102 ? 8.111 9.077 -7.317 1.00 82.25 102 PHE A CA 1
ATOM 785 C C . PHE A 1 102 ? 8.058 8.407 -5.936 1.00 82.25 102 PHE A C 1
ATOM 787 O O . PHE A 1 102 ? 7.249 7.504 -5.724 1.00 82.25 102 PHE A O 1
ATOM 794 N N . GLN A 1 103 ? 8.837 8.891 -4.964 1.00 87.00 103 GLN A N 1
ATOM 795 C CA . GLN A 1 103 ? 8.819 8.364 -3.593 1.00 87.00 103 GLN A CA 1
ATOM 796 C C . GLN A 1 103 ? 7.462 8.596 -2.905 1.00 87.00 103 GLN A C 1
ATOM 798 O O . GLN A 1 103 ? 6.961 7.708 -2.217 1.00 87.00 103 GLN A O 1
ATOM 803 N N . PHE A 1 104 ? 6.809 9.740 -3.136 1.00 90.06 104 PHE A N 1
ATOM 804 C CA . PHE A 1 104 ? 5.431 9.965 -2.679 1.00 90.06 104 PHE A CA 1
ATOM 805 C C . PHE A 1 104 ? 4.429 9.006 -3.332 1.00 90.06 104 PHE A C 1
ATOM 807 O O . PHE A 1 104 ? 3.484 8.564 -2.669 1.00 90.06 104 PHE A O 1
ATOM 814 N N . GLY A 1 105 ? 4.644 8.663 -4.604 1.00 87.31 105 GLY A N 1
ATOM 815 C CA . GLY A 1 105 ? 3.887 7.639 -5.318 1.00 87.31 105 GLY A CA 1
ATOM 816 C C . GLY A 1 105 ? 4.012 6.274 -4.646 1.00 87.31 105 GLY A C 1
ATOM 817 O O . GLY A 1 105 ? 2.999 5.696 -4.257 1.00 87.31 105 GLY A O 1
ATOM 818 N N . ILE A 1 106 ? 5.245 5.813 -4.414 1.00 87.06 106 ILE A N 1
ATOM 819 C CA . ILE A 1 106 ? 5.535 4.552 -3.712 1.00 87.06 106 ILE A CA 1
ATOM 820 C C . ILE A 1 106 ? 4.909 4.544 -2.311 1.00 87.06 106 ILE A C 1
ATOM 822 O O . ILE A 1 106 ? 4.198 3.607 -1.945 1.00 87.06 106 ILE A O 1
ATOM 826 N N . PHE A 1 107 ? 5.117 5.600 -1.525 1.00 93.12 107 PHE A N 1
ATOM 827 C CA . PHE A 1 107 ? 4.520 5.728 -0.195 1.00 93.12 107 PHE A CA 1
ATOM 828 C C . PHE A 1 107 ? 2.995 5.580 -0.236 1.00 93.12 107 PHE A C 1
ATOM 830 O O . PHE A 1 107 ? 2.409 4.814 0.535 1.00 93.12 107 PHE A O 1
ATOM 837 N N . SER A 1 108 ? 2.349 6.308 -1.150 1.00 90.94 108 SER A N 1
ATOM 838 C CA . SER A 1 108 ? 0.892 6.303 -1.289 1.00 90.94 108 SER A CA 1
ATOM 839 C C . SER A 1 108 ? 0.375 4.954 -1.771 1.00 90.94 108 SER A C 1
ATOM 841 O O . SER A 1 108 ? -0.689 4.510 -1.334 1.00 90.94 108 SER A O 1
ATOM 843 N N . PHE A 1 109 ? 1.140 4.279 -2.626 1.00 87.75 109 PHE A N 1
ATOM 844 C CA . PHE A 1 109 ? 0.861 2.927 -3.082 1.00 87.75 109 PHE A CA 1
ATOM 845 C C . PHE A 1 109 ? 0.826 1.938 -1.907 1.00 87.75 109 PHE A C 1
ATOM 847 O O . PHE A 1 109 ? -0.221 1.337 -1.639 1.00 87.75 109 PHE A O 1
ATOM 854 N N . TRP A 1 110 ? 1.908 1.843 -1.131 1.00 91.88 110 TRP A N 1
ATOM 855 C CA . TRP A 1 110 ? 1.983 0.936 0.019 1.00 91.88 110 TRP A CA 1
ATOM 856 C C . TRP A 1 110 ? 0.925 1.254 1.085 1.00 91.88 110 TRP A C 1
ATOM 858 O O . TRP A 1 110 ? 0.269 0.349 1.618 1.00 91.88 110 TRP A O 1
ATOM 868 N N . GLY A 1 111 ? 0.693 2.543 1.352 1.00 92.44 111 GLY A N 1
ATOM 869 C CA . GLY A 1 111 ? -0.383 2.998 2.232 1.00 92.44 111 GLY A CA 1
ATOM 870 C C . GLY A 1 111 ? -1.763 2.537 1.750 1.00 92.44 111 GLY A C 1
ATOM 871 O O . GLY A 1 111 ? -2.562 2.029 2.541 1.00 92.44 111 GLY A O 1
ATOM 872 N N . SER A 1 112 ? -2.031 2.634 0.447 1.00 89.69 112 SER A N 1
ATOM 873 C CA . SER A 1 112 ? -3.306 2.239 -0.162 1.00 89.69 112 SER A CA 1
ATOM 874 C C . SER A 1 112 ? -3.528 0.724 -0.153 1.00 89.69 112 SER A C 1
ATOM 876 O O . SER A 1 112 ? -4.629 0.285 0.190 1.00 89.69 112 SER A O 1
ATOM 878 N N . VAL A 1 113 ? -2.496 -0.082 -0.437 1.00 90.31 113 VAL A N 1
ATOM 879 C CA . VAL A 1 113 ? -2.553 -1.557 -0.348 1.00 90.31 113 VAL A CA 1
ATOM 880 C C . VAL A 1 113 ? -2.904 -2.007 1.071 1.00 90.31 113 VAL A C 1
ATOM 882 O O . VAL A 1 113 ? -3.735 -2.896 1.258 1.00 90.31 113 VAL A O 1
ATOM 885 N N . ALA A 1 114 ? -2.328 -1.362 2.088 1.00 92.62 114 ALA A N 1
ATOM 886 C CA . ALA A 1 114 ? -2.648 -1.636 3.486 1.00 92.62 114 ALA A CA 1
ATOM 887 C C . ALA A 1 114 ? -4.034 -1.112 3.900 1.00 92.62 114 ALA A C 1
ATOM 889 O O . ALA A 1 114 ? -4.698 -1.708 4.759 1.00 92.62 114 ALA A O 1
ATOM 890 N N . PHE A 1 115 ? -4.471 0.015 3.336 1.00 91.56 115 PHE A N 1
ATOM 891 C CA . PHE A 1 115 ? -5.740 0.656 3.674 1.00 91.56 115 PHE A CA 1
ATOM 892 C C . PHE A 1 115 ? -6.947 -0.061 3.067 1.00 91.56 115 PHE A C 1
ATOM 894 O O . PHE A 1 115 ? -7.977 -0.183 3.735 1.00 91.56 115 PHE A O 1
ATOM 901 N N . ALA A 1 116 ? -6.807 -0.614 1.861 1.00 90.25 116 ALA A N 1
ATOM 902 C CA . ALA A 1 116 ? -7.850 -1.356 1.157 1.00 90.25 116 ALA A CA 1
ATOM 903 C C . ALA A 1 116 ? -8.540 -2.430 2.028 1.00 90.25 116 ALA A C 1
ATOM 905 O O . ALA A 1 116 ? -9.757 -2.347 2.236 1.00 90.25 116 ALA A O 1
ATOM 906 N N . PRO A 1 117 ? -7.817 -3.408 2.615 1.00 89.81 117 PRO A N 1
ATOM 907 C CA . PRO A 1 117 ? -8.428 -4.407 3.480 1.00 89.81 117 PRO A CA 1
ATOM 908 C C . PRO A 1 117 ? -8.946 -3.820 4.798 1.00 89.81 117 PRO A C 1
ATOM 910 O O . PRO A 1 117 ? -9.952 -4.313 5.310 1.00 89.81 117 PRO A O 1
ATOM 913 N N . LYS A 1 118 ? -8.328 -2.760 5.346 1.00 89.81 118 LYS A N 1
ATOM 914 C CA . LYS A 1 118 ? -8.822 -2.092 6.565 1.00 89.81 118 LYS A CA 1
ATOM 915 C C . LYS A 1 118 ? -10.207 -1.484 6.323 1.00 89.81 118 LYS A C 1
ATOM 917 O O . LYS A 1 118 ? -11.141 -1.805 7.054 1.00 89.81 118 LYS A O 1
ATOM 922 N N . LEU A 1 119 ? -10.358 -0.690 5.264 1.00 89.56 119 LEU A N 1
ATOM 923 C CA . LEU A 1 119 ? -11.610 -0.012 4.921 1.00 89.56 119 LEU A CA 1
ATOM 924 C C . LEU A 1 119 ? -12.708 -0.990 4.479 1.00 89.56 119 LEU A C 1
ATOM 926 O O . LEU A 1 119 ? -13.867 -0.857 4.875 1.00 89.56 119 LEU A O 1
ATOM 930 N N . LEU A 1 120 ? -12.369 -1.992 3.662 1.00 89.06 120 LEU A N 1
ATOM 931 C CA . LEU A 1 120 ? -13.353 -2.9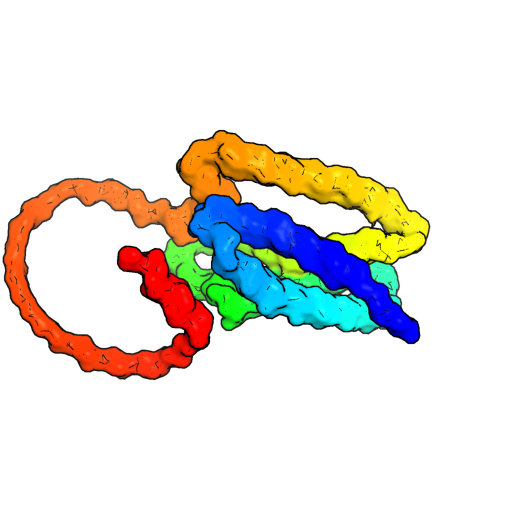45 3.137 1.00 89.06 120 LEU A CA 1
ATOM 932 C C . LEU A 1 120 ? -13.917 -3.883 4.208 1.00 89.06 120 LEU A C 1
ATOM 934 O O . LEU A 1 120 ? -15.062 -4.337 4.074 1.00 89.06 120 LEU A O 1
ATOM 938 N N . MET A 1 121 ? -13.131 -4.167 5.249 1.00 86.81 121 MET A N 1
ATOM 939 C CA . MET A 1 121 ? -13.543 -4.998 6.379 1.00 86.81 121 MET A CA 1
ATOM 940 C C . MET A 1 121 ? -14.148 -4.211 7.540 1.00 86.81 121 MET A C 1
ATOM 942 O O . MET A 1 121 ? -14.768 -4.834 8.410 1.00 86.81 121 MET A O 1
ATOM 946 N N . ASP A 1 122 ? -13.995 -2.887 7.568 1.00 85.12 122 ASP A N 1
ATOM 947 C CA . ASP A 1 122 ? -14.637 -2.057 8.579 1.00 85.12 122 ASP A CA 1
ATOM 948 C C . ASP A 1 122 ? -16.161 -2.133 8.419 1.00 85.12 122 ASP A C 1
ATOM 950 O O . ASP A 1 122 ? -16.688 -2.029 7.310 1.00 85.12 122 ASP A O 1
ATOM 954 N N . ARG A 1 123 ? -16.873 -2.385 9.522 1.00 83.44 123 ARG A N 1
ATOM 955 C CA . ARG A 1 123 ? -18.334 -2.552 9.570 1.00 83.44 123 ARG A CA 1
ATOM 956 C C . ARG A 1 123 ? -19.062 -1.356 10.176 1.00 83.44 123 ARG A C 1
ATOM 958 O O . ARG A 1 123 ? -20.291 -1.382 10.199 1.00 83.44 123 ARG A O 1
ATOM 965 N N . ARG A 1 124 ? -18.344 -0.339 10.650 1.00 82.69 124 ARG A N 1
ATOM 966 C CA . ARG A 1 124 ? -18.948 0.845 11.269 1.00 82.69 124 ARG A CA 1
ATOM 967 C C . ARG A 1 124 ? -19.795 1.621 10.256 1.00 82.69 124 ARG A C 1
ATOM 969 O O . ARG A 1 124 ? -19.492 1.655 9.062 1.00 82.69 124 ARG A O 1
ATOM 976 N N . ALA A 1 125 ? -20.862 2.251 10.746 1.00 84.00 125 ALA A N 1
ATOM 977 C CA . ALA A 1 125 ? -21.740 3.083 9.927 1.00 84.00 125 ALA A CA 1
ATOM 978 C C . ALA A 1 125 ? -21.042 4.374 9.458 1.00 84.00 125 ALA A C 1
ATOM 980 O O . ALA A 1 125 ? -21.262 4.796 8.325 1.00 84.00 125 ALA A O 1
ATOM 981 N N . SER A 1 126 ? -20.140 4.932 10.281 1.00 83.62 126 SER A N 1
ATOM 982 C CA . SER A 1 126 ? -19.349 6.144 9.995 1.00 83.62 126 SER A CA 1
ATOM 983 C C . SER A 1 126 ? -18.606 6.077 8.657 1.00 83.62 126 SER A C 1
ATOM 985 O O . SER A 1 126 ? -18.564 7.049 7.911 1.00 83.62 126 SER A O 1
ATOM 987 N N . VAL A 1 127 ? -18.070 4.904 8.313 1.00 85.25 127 VAL A N 1
ATOM 988 C CA . VAL A 1 127 ? -17.274 4.683 7.095 1.00 85.25 127 VAL A CA 1
ATOM 989 C C . VAL A 1 127 ? -18.060 4.012 5.968 1.00 85.25 127 VAL A C 1
ATOM 991 O O . VAL A 1 127 ? -17.498 3.700 4.916 1.00 85.25 127 VAL A O 1
ATOM 994 N N . ALA A 1 128 ? -19.363 3.771 6.145 1.00 86.62 128 ALA A N 1
ATOM 995 C CA . ALA A 1 128 ? -20.155 2.999 5.190 1.00 86.62 128 ALA A CA 1
ATOM 996 C C . ALA A 1 128 ? -20.201 3.651 3.800 1.00 86.62 128 ALA A C 1
ATOM 998 O O . ALA A 1 128 ? -20.065 2.947 2.794 1.00 86.62 128 ALA A O 1
ATOM 999 N N . GLN A 1 129 ? -20.332 4.980 3.754 1.00 89.31 129 GLN A N 1
ATOM 1000 C CA . GLN A 1 129 ? -20.350 5.749 2.511 1.00 89.31 129 GLN A CA 1
ATOM 1001 C C . GLN A 1 129 ? -18.979 5.747 1.823 1.00 89.31 129 GLN A C 1
ATOM 1003 O O . GLN A 1 129 ? -18.896 5.460 0.630 1.00 89.31 129 GLN A O 1
ATOM 1008 N N . LEU A 1 130 ? -17.895 5.971 2.574 1.00 87.56 130 LEU A N 1
ATOM 1009 C CA . LEU A 1 130 ? -16.528 5.914 2.047 1.00 87.56 130 LEU A CA 1
ATOM 1010 C C . LEU A 1 130 ? -16.205 4.527 1.476 1.00 87.56 130 LEU A C 1
ATOM 1012 O O . LEU A 1 130 ? -15.717 4.405 0.357 1.00 87.56 130 LEU A O 1
ATOM 1016 N N . ARG A 1 131 ? -16.558 3.464 2.202 1.00 90.38 131 ARG A N 1
ATOM 1017 C CA . ARG A 1 131 ? -16.402 2.074 1.753 1.00 90.38 131 ARG A CA 1
ATOM 1018 C C . ARG A 1 131 ? -17.202 1.782 0.480 1.00 90.38 131 ARG A C 1
ATOM 1020 O O . ARG A 1 131 ? -16.724 1.040 -0.376 1.00 90.38 131 ARG A O 1
ATOM 1027 N N . LYS A 1 132 ? -18.411 2.341 0.342 1.00 89.12 132 LYS A N 1
ATOM 1028 C CA . LYS A 1 132 ? -19.240 2.202 -0.868 1.00 89.12 132 LYS A CA 1
ATOM 1029 C C . LYS A 1 132 ? -18.572 2.860 -2.074 1.00 89.12 132 LYS A C 1
ATOM 1031 O O . LYS A 1 132 ? -18.503 2.231 -3.128 1.00 89.12 132 LYS A O 1
ATOM 1036 N N . TRP A 1 133 ? -18.062 4.080 -1.911 1.00 90.44 133 TRP A N 1
ATOM 1037 C CA . TRP A 1 133 ? -17.293 4.764 -2.952 1.00 90.44 133 TRP A CA 1
ATOM 1038 C C . TRP A 1 133 ? -16.035 3.990 -3.313 1.00 90.44 133 TRP A C 1
ATOM 1040 O O . TRP A 1 133 ? -15.842 3.663 -4.477 1.00 90.44 133 TRP A O 1
ATOM 1050 N N . TYR A 1 134 ? -15.256 3.579 -2.316 1.00 87.75 134 TYR A N 1
ATOM 1051 C CA . TYR A 1 134 ? -14.038 2.808 -2.524 1.00 87.75 134 TYR A CA 1
ATOM 1052 C C . TYR A 1 134 ? -14.288 1.513 -3.312 1.00 87.75 134 TYR A C 1
ATOM 1054 O O . TYR A 1 134 ? -13.587 1.238 -4.279 1.00 87.75 134 TYR A O 1
ATOM 1062 N N . ARG A 1 135 ? -15.346 0.754 -2.985 1.00 87.44 135 ARG A N 1
ATOM 1063 C CA . ARG A 1 135 ? -15.726 -0.460 -3.737 1.00 87.44 135 ARG A CA 1
ATOM 1064 C C . ARG A 1 135 ? -16.067 -0.209 -5.203 1.00 87.44 135 ARG A C 1
ATOM 1066 O O . ARG A 1 135 ? -15.943 -1.134 -5.994 1.00 87.44 135 ARG A O 1
ATOM 1073 N N . ARG A 1 136 ? -16.540 0.988 -5.552 1.00 87.88 136 ARG A N 1
ATOM 1074 C CA . ARG A 1 136 ? -16.863 1.360 -6.937 1.00 87.88 136 ARG A CA 1
ATOM 1075 C C . ARG A 1 136 ? -15.642 1.915 -7.658 1.00 87.88 136 ARG A C 1
ATOM 1077 O O . ARG A 1 136 ? -15.357 1.507 -8.774 1.00 87.88 136 ARG A O 1
ATOM 1084 N N . CYS A 1 137 ? -14.911 2.812 -7.008 1.00 86.69 137 CYS A N 1
ATOM 1085 C CA . CYS A 1 137 ? -13.760 3.487 -7.591 1.00 86.69 137 CYS A CA 1
ATOM 1086 C C . CYS A 1 137 ? -12.563 2.554 -7.769 1.00 86.69 137 CYS A C 1
ATOM 1088 O O . CYS A 1 137 ? -11.855 2.700 -8.753 1.00 86.69 137 CYS A O 1
ATOM 1090 N N . LEU A 1 138 ? -12.344 1.587 -6.872 1.00 84.44 138 LEU A N 1
ATOM 1091 C CA . LEU A 1 138 ? -11.214 0.660 -6.965 1.00 84.44 138 LEU A CA 1
ATOM 1092 C C . LEU A 1 138 ? -11.217 -0.170 -8.266 1.00 84.44 138 LEU A C 1
ATOM 1094 O O . LEU A 1 138 ? -10.231 -0.097 -8.996 1.00 84.44 138 LEU A O 1
ATOM 1098 N N . PRO A 1 139 ? -12.282 -0.926 -8.611 1.00 84.88 139 PRO A N 1
ATOM 1099 C CA . PRO A 1 139 ? -12.302 -1.690 -9.855 1.00 84.88 139 PRO A CA 1
ATOM 1100 C C . PRO A 1 139 ? -12.304 -0.784 -11.087 1.00 84.88 139 PRO A C 1
ATOM 1102 O O . PRO A 1 139 ? -11.684 -1.144 -12.076 1.00 84.88 139 PRO A O 1
ATOM 1105 N N . LEU A 1 140 ? -12.945 0.391 -11.031 1.00 85.62 140 LEU A N 1
ATOM 1106 C CA . LEU A 1 140 ? -12.897 1.364 -12.127 1.00 85.62 140 LEU A CA 1
ATOM 1107 C C . LEU A 1 140 ? -11.481 1.912 -12.332 1.00 85.62 140 LEU A C 1
ATOM 1109 O O . LEU A 1 140 ? -11.027 2.015 -13.463 1.00 85.62 140 LEU A O 1
ATOM 1113 N N . GLY A 1 141 ? -10.769 2.219 -11.249 1.00 82.00 141 GLY A N 1
ATOM 1114 C CA . GLY A 1 141 ? -9.381 2.666 -11.291 1.00 82.00 141 GLY A CA 1
ATOM 1115 C C . GLY A 1 141 ? -8.476 1.603 -11.900 1.00 82.00 141 GLY A C 1
ATOM 1116 O O . GLY A 1 141 ? -7.755 1.896 -12.849 1.00 82.00 141 GLY A O 1
ATOM 1117 N N . PHE A 1 142 ? -8.576 0.356 -11.430 1.00 82.31 142 PHE A N 1
ATOM 1118 C CA . PHE A 1 142 ? -7.843 -0.755 -12.036 1.00 82.31 142 PHE A CA 1
ATOM 1119 C C . PHE A 1 142 ? -8.233 -0.965 -13.500 1.00 82.31 142 PHE A C 1
ATOM 1121 O O . PHE A 1 142 ? -7.348 -1.039 -14.339 1.00 82.31 142 PHE A O 1
ATOM 1128 N N . ALA A 1 143 ? -9.521 -0.992 -13.846 1.00 83.50 143 ALA A N 1
ATOM 1129 C CA . ALA A 1 143 ? -9.962 -1.157 -15.230 1.00 83.50 143 ALA A CA 1
ATOM 1130 C C . ALA A 1 143 ? -9.393 -0.064 -16.147 1.00 83.50 143 ALA A C 1
ATOM 1132 O O . ALA A 1 143 ? -8.908 -0.381 -17.229 1.00 83.50 143 ALA A O 1
ATOM 1133 N N . SER A 1 144 ? -9.383 1.193 -15.697 1.00 81.06 144 SER A N 1
ATOM 1134 C CA . SER A 1 144 ? -8.777 2.308 -16.429 1.00 81.06 144 SER A CA 1
ATOM 1135 C C . SER A 1 144 ? -7.268 2.141 -16.589 1.00 81.06 144 SER A C 1
ATOM 1137 O O . SER A 1 144 ? -6.764 2.309 -17.696 1.00 81.06 144 SER A O 1
ATOM 1139 N N . ILE A 1 145 ? -6.546 1.773 -15.523 1.00 80.12 145 ILE A N 1
ATOM 1140 C CA . ILE A 1 145 ? -5.094 1.536 -15.588 1.00 80.12 145 ILE A CA 1
ATOM 1141 C C . ILE A 1 145 ? -4.798 0.398 -16.564 1.00 80.12 145 ILE A C 1
ATOM 1143 O O . ILE A 1 145 ? -3.999 0.580 -17.473 1.00 80.12 145 ILE A O 1
ATOM 1147 N N . TYR A 1 146 ? -5.490 -0.736 -16.443 1.00 79.94 146 TYR A N 1
ATOM 1148 C CA . TYR A 1 146 ? -5.333 -1.871 -17.351 1.00 79.94 146 TYR A CA 1
ATOM 1149 C C . TYR A 1 146 ? -5.649 -1.463 -18.794 1.00 79.94 146 TYR A C 1
ATOM 1151 O O . TYR A 1 146 ? -4.839 -1.703 -19.685 1.00 79.94 146 TYR A O 1
ATOM 1159 N N . PHE A 1 147 ? -6.781 -0.798 -19.037 1.00 81.31 147 PHE A N 1
ATOM 1160 C CA . PHE A 1 147 ? -7.149 -0.324 -20.370 1.00 81.31 147 PHE A CA 1
ATOM 1161 C C . PHE A 1 147 ? -6.042 0.545 -20.970 1.00 81.31 147 PHE A C 1
ATOM 1163 O O . PHE A 1 147 ? -5.596 0.283 -22.085 1.00 81.31 147 PHE A O 1
ATOM 1170 N N . VAL A 1 148 ? -5.536 1.519 -20.214 1.00 77.25 148 VAL A N 1
ATOM 1171 C CA . VAL A 1 148 ? -4.455 2.407 -20.651 1.00 77.25 148 VAL A CA 1
ATOM 1172 C C . VAL A 1 148 ? -3.155 1.630 -20.886 1.00 77.25 148 VAL A C 1
ATOM 1174 O O . VAL A 1 148 ? -2.554 1.776 -21.944 1.00 77.25 148 VAL A O 1
ATOM 1177 N N . THR A 1 149 ? -2.733 0.750 -19.976 1.00 72.25 149 THR A N 1
ATOM 1178 C CA . THR A 1 149 ? -1.504 -0.044 -20.136 1.00 72.25 149 THR A CA 1
ATOM 1179 C C . THR A 1 149 ? -1.566 -0.960 -21.362 1.00 72.25 149 THR A C 1
ATOM 1181 O O . THR A 1 149 ? -0.580 -1.074 -22.093 1.00 72.25 149 THR A O 1
ATOM 1184 N N . PHE A 1 150 ? -2.709 -1.597 -21.629 1.00 75.69 150 PHE A N 1
ATOM 1185 C CA . PHE A 1 150 ? -2.862 -2.506 -22.768 1.00 75.69 150 PHE A CA 1
ATOM 1186 C C . PHE A 1 150 ? -3.048 -1.768 -24.104 1.00 75.69 150 PHE A C 1
ATOM 1188 O O . PHE A 1 150 ? -2.546 -2.246 -25.123 1.00 75.69 150 PHE A O 1
ATOM 1195 N N . THR A 1 151 ? -3.688 -0.596 -24.115 1.00 75.25 151 THR A N 1
ATOM 1196 C CA . THR A 1 151 ? -3.913 0.204 -25.341 1.00 75.25 151 THR A CA 1
ATOM 1197 C C . THR A 1 151 ? -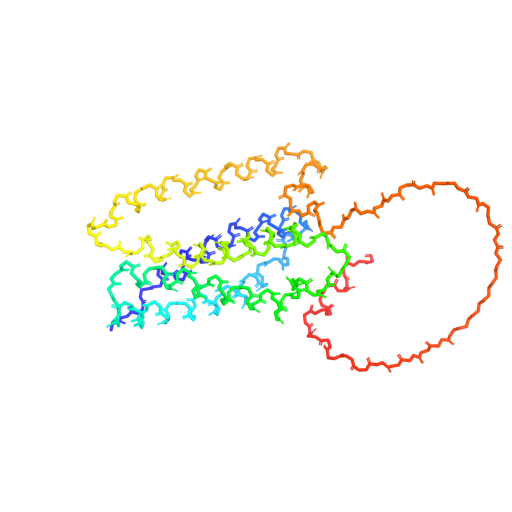2.760 1.144 -25.689 1.00 75.25 151 THR A C 1
ATOM 1199 O O . THR A 1 151 ? -2.587 1.491 -26.856 1.00 75.25 151 THR A O 1
ATOM 1202 N N . ALA A 1 152 ? -1.933 1.524 -24.715 1.00 64.44 152 ALA A N 1
ATOM 1203 C CA . ALA A 1 152 ? -0.766 2.370 -24.934 1.00 64.44 152 ALA A CA 1
ATOM 1204 C C . ALA A 1 152 ? 0.257 1.704 -25.875 1.00 64.44 152 ALA A C 1
ATOM 1206 O O . ALA A 1 152 ? 0.557 0.513 -25.744 1.00 64.44 152 ALA A O 1
ATOM 1207 N N . SER A 1 153 ? 0.840 2.485 -26.794 1.00 60.59 153 SER A N 1
ATOM 1208 C CA . SER A 1 153 ? 2.008 2.084 -27.595 1.00 60.59 153 SER A CA 1
ATOM 1209 C C . SER A 1 153 ? 3.212 1.782 -26.685 1.00 60.59 153 SER A C 1
ATOM 1211 O O . SER A 1 153 ? 3.253 2.246 -25.546 1.00 60.59 153 SER A O 1
ATOM 1213 N N . GLN A 1 154 ? 4.221 1.021 -27.142 1.00 56.34 154 GLN A N 1
ATOM 1214 C CA . GLN A 1 154 ? 5.370 0.664 -26.281 1.00 56.34 154 GLN A CA 1
ATOM 1215 C C . GLN A 1 154 ? 6.084 1.882 -25.666 1.00 56.34 154 GLN A C 1
ATOM 1217 O O . GLN A 1 154 ? 6.518 1.810 -24.519 1.00 56.34 154 GLN A O 1
ATOM 1222 N N . GLN A 1 155 ? 6.126 3.016 -26.372 1.00 50.22 155 GLN A N 1
ATOM 1223 C CA . GLN A 1 155 ? 6.667 4.278 -25.852 1.00 50.22 155 GLN A CA 1
ATOM 1224 C C . GLN A 1 155 ? 5.789 4.884 -24.743 1.00 50.22 155 GLN A C 1
ATOM 1226 O O . GLN A 1 155 ? 6.305 5.353 -23.732 1.00 50.22 155 GLN A O 1
ATOM 1231 N N . ALA A 1 156 ? 4.462 4.813 -24.872 1.00 52.56 156 ALA A N 1
ATOM 1232 C CA . ALA A 1 156 ? 3.541 5.279 -23.837 1.00 52.56 156 ALA A CA 1
ATOM 1233 C C . ALA A 1 156 ? 3.513 4.341 -22.616 1.00 52.56 156 ALA A C 1
ATOM 1235 O O . ALA A 1 156 ? 3.434 4.822 -21.489 1.00 52.56 156 ALA A O 1
ATOM 1236 N N . ARG A 1 157 ? 3.672 3.021 -22.802 1.00 53.03 157 ARG A N 1
ATOM 1237 C CA . ARG A 1 157 ? 3.824 2.049 -21.698 1.00 53.03 157 ARG A CA 1
ATOM 1238 C C . ARG A 1 157 ? 5.067 2.330 -20.855 1.00 53.03 157 ARG A C 1
ATOM 1240 O O . ARG A 1 157 ? 5.018 2.168 -19.644 1.00 53.03 157 ARG A O 1
ATOM 12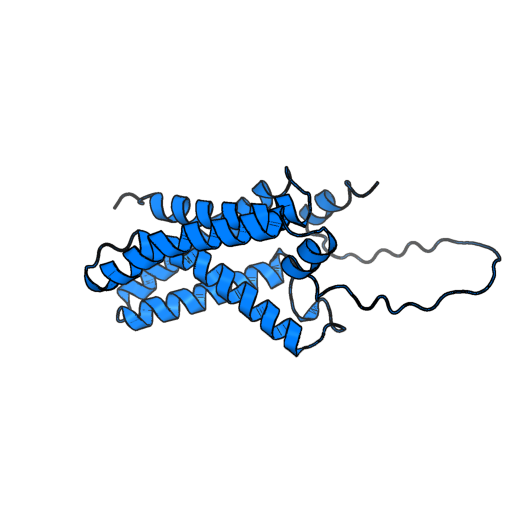47 N N . PHE A 1 158 ? 6.153 2.794 -21.475 1.00 49.34 158 PHE A N 1
ATOM 1248 C CA . PHE A 1 158 ? 7.365 3.209 -20.768 1.00 49.34 158 PHE A CA 1
ATOM 1249 C C . PHE A 1 158 ? 7.134 4.473 -19.924 1.00 49.34 158 PHE A C 1
ATOM 1251 O O . PHE A 1 158 ? 7.494 4.486 -18.751 1.00 49.34 158 PHE A O 1
ATOM 1258 N N . ILE A 1 159 ? 6.448 5.488 -20.469 1.00 51.31 159 ILE A N 1
ATOM 1259 C CA . ILE A 1 159 ? 6.072 6.721 -19.745 1.00 51.31 159 ILE A CA 1
ATOM 1260 C C . ILE A 1 159 ? 5.104 6.428 -18.588 1.00 51.31 159 ILE A C 1
ATOM 1262 O O . ILE A 1 159 ? 5.263 6.976 -17.501 1.00 51.31 159 ILE A O 1
ATOM 1266 N N . LEU A 1 160 ? 4.141 5.531 -18.806 1.00 51.62 160 LEU A N 1
ATOM 1267 C CA . LEU A 1 160 ? 3.172 5.084 -17.800 1.00 51.62 160 LEU A CA 1
ATOM 1268 C C . LEU A 1 160 ? 3.777 4.133 -16.758 1.00 51.62 160 LEU A C 1
ATOM 1270 O O . LEU A 1 160 ? 3.233 4.011 -15.666 1.00 51.62 160 LEU A O 1
ATOM 1274 N N . GLY A 1 161 ? 4.869 3.447 -17.103 1.00 50.84 161 GLY A N 1
ATOM 1275 C CA . GLY A 1 161 ? 5.556 2.500 -16.236 1.00 50.84 161 GLY A CA 1
ATOM 1276 C C . GLY A 1 161 ? 6.622 3.149 -15.363 1.00 50.84 161 GLY A C 1
ATOM 1277 O O . GLY A 1 161 ? 6.521 3.083 -14.146 1.00 50.84 161 GLY A O 1
ATOM 1278 N N . VAL A 1 162 ? 7.661 3.741 -15.961 1.00 46.28 162 VAL A N 1
ATOM 1279 C CA . VAL A 1 162 ? 8.846 4.293 -15.268 1.00 46.28 162 VAL A CA 1
ATOM 1280 C C . VAL A 1 162 ? 9.627 5.213 -16.234 1.00 46.28 162 VAL A C 1
ATOM 1282 O O . VAL A 1 162 ? 10.826 5.050 -16.446 1.00 46.28 162 VAL A O 1
ATOM 1285 N N . GLY A 1 163 ? 8.975 6.174 -16.889 1.00 42.97 163 GLY A N 1
ATOM 1286 C CA . GLY A 1 163 ? 9.631 6.974 -17.936 1.00 42.97 163 GLY A CA 1
ATOM 1287 C C . GLY A 1 163 ? 10.718 7.948 -17.462 1.00 42.97 163 GLY A C 1
ATOM 1288 O O . GLY A 1 163 ? 11.414 8.516 -18.293 1.00 42.97 163 GLY A O 1
ATOM 1289 N N . SER A 1 164 ? 10.885 8.177 -16.157 1.00 44.09 164 SER A N 1
ATOM 1290 C CA . SER A 1 164 ? 11.732 9.271 -15.651 1.00 44.09 164 SER A CA 1
ATOM 1291 C C . SER A 1 164 ? 12.915 8.854 -14.775 1.00 44.09 164 SER A C 1
ATOM 1293 O O . SER A 1 164 ? 13.579 9.731 -14.227 1.00 44.09 164 SER A O 1
ATOM 1295 N N . VAL A 1 165 ? 13.216 7.558 -14.631 1.00 46.28 165 VAL A N 1
ATOM 1296 C CA . VAL A 1 165 ? 14.443 7.122 -13.920 1.00 46.28 165 VAL A CA 1
ATOM 1297 C C . VAL A 1 165 ? 15.582 6.784 -14.893 1.00 46.28 165 VAL A C 1
ATOM 1299 O O . VAL A 1 165 ? 16.748 6.828 -14.509 1.00 46.28 165 VAL A O 1
ATOM 1302 N N . PHE A 1 166 ? 15.279 6.546 -16.173 1.00 46.22 166 PHE A N 1
ATOM 1303 C CA . PHE A 1 166 ? 16.272 6.170 -17.182 1.00 46.22 166 PHE A CA 1
ATOM 1304 C C . PHE A 1 166 ? 15.951 6.835 -18.522 1.00 46.22 166 PHE A C 1
ATOM 1306 O O . PHE A 1 166 ? 15.123 6.336 -19.278 1.00 46.22 166 PHE A O 1
ATOM 1313 N N . GLY A 1 167 ? 16.577 7.974 -18.826 1.00 32.69 167 GLY A N 1
ATOM 1314 C CA . GLY A 1 167 ? 16.307 8.637 -20.102 1.00 32.69 167 GLY A CA 1
ATOM 1315 C C . GLY A 1 167 ? 16.997 9.971 -20.347 1.00 32.69 167 GLY A C 1
ATOM 1316 O O . GLY A 1 167 ? 16.357 10.873 -20.862 1.00 32.69 167 GLY A O 1
ATOM 1317 N N . ASN A 1 168 ? 18.286 10.103 -20.027 1.00 31.19 168 ASN A N 1
ATOM 1318 C CA . ASN A 1 168 ? 19.161 10.984 -20.809 1.00 31.19 168 ASN A CA 1
ATOM 1319 C C . ASN A 1 168 ? 20.090 10.095 -21.643 1.00 31.19 168 ASN A C 1
ATOM 1321 O O . ASN A 1 168 ? 21.278 9.974 -21.368 1.00 31.19 168 ASN A O 1
ATOM 1325 N N . VAL A 1 169 ? 19.524 9.447 -22.664 1.00 34.78 169 VAL A N 1
ATOM 1326 C CA . VAL A 1 169 ? 20.276 9.220 -23.900 1.00 34.78 169 VAL A CA 1
ATOM 1327 C C . VAL A 1 169 ? 20.106 10.514 -24.681 1.00 34.78 169 VAL A C 1
ATOM 1329 O O . VAL A 1 169 ? 19.116 10.700 -25.384 1.00 34.78 169 VAL A O 1
ATOM 1332 N N . HIS A 1 170 ? 21.023 11.455 -24.462 1.00 32.84 170 HIS A N 1
ATOM 1333 C CA . HIS A 1 170 ? 21.187 12.562 -25.388 1.00 32.84 170 HIS A CA 1
ATOM 1334 C C . HIS A 1 170 ? 22.015 12.034 -26.556 1.00 32.84 170 HIS A C 1
ATOM 1336 O O . HIS A 1 170 ? 23.142 11.570 -26.395 1.00 32.84 170 HIS A O 1
ATOM 1342 N N . SER A 1 171 ? 21.379 12.026 -27.713 1.00 39.66 171 SER A N 1
ATOM 1343 C CA . SER A 1 171 ? 21.927 11.704 -29.017 1.00 39.66 171 SER A CA 1
ATOM 1344 C C . SER A 1 171 ? 23.054 12.659 -29.417 1.00 39.66 171 SER A C 1
ATOM 1346 O O . SER A 1 171 ? 22.824 13.862 -29.522 1.00 39.66 171 SER A O 1
ATOM 1348 N N . SER A 1 172 ? 24.218 12.102 -29.753 1.00 31.58 172 SER A N 1
ATOM 1349 C CA . SER A 1 172 ? 25.133 12.657 -30.759 1.00 31.58 172 SER A CA 1
ATOM 1350 C C . SER A 1 172 ? 25.969 11.527 -31.383 1.00 31.58 172 SER A C 1
ATOM 1352 O O . SER A 1 172 ? 26.867 10.989 -30.740 1.00 31.58 172 SER A O 1
ATOM 1354 N N . GLU A 1 173 ? 25.628 11.142 -32.617 1.00 29.75 173 GLU A N 1
ATOM 1355 C CA . GLU A 1 173 ? 26.487 10.405 -33.569 1.00 29.75 173 GLU A CA 1
ATOM 1356 C C . GLU A 1 173 ? 27.677 11.288 -34.034 1.00 29.75 173 GLU A C 1
ATOM 1358 O O . GLU A 1 173 ? 27.688 12.481 -33.724 1.00 29.75 173 GLU A O 1
ATOM 1363 N N . PRO A 1 174 ? 28.551 10.846 -34.966 1.00 49.66 174 PRO A N 1
ATOM 1364 C CA . PRO A 1 174 ? 29.382 9.630 -35.056 1.00 49.66 174 PRO A CA 1
ATOM 1365 C C . PRO A 1 174 ? 30.882 10.017 -35.202 1.00 49.66 174 PRO A C 1
ATOM 1367 O O . PRO A 1 174 ? 31.157 11.161 -35.532 1.00 49.66 174 PRO A O 1
ATOM 1370 N N . LEU A 1 175 ? 31.861 9.106 -35.026 1.00 27.44 175 LEU A N 1
ATOM 1371 C CA . LEU A 1 175 ? 33.207 9.180 -35.664 1.00 27.44 175 LEU A CA 1
ATOM 1372 C C . LEU A 1 175 ? 34.100 7.957 -35.322 1.00 27.44 175 LEU A C 1
ATOM 1374 O O . LEU A 1 175 ? 34.491 7.758 -34.180 1.00 27.44 175 LEU A O 1
ATOM 1378 N N . LEU A 1 176 ? 34.400 7.177 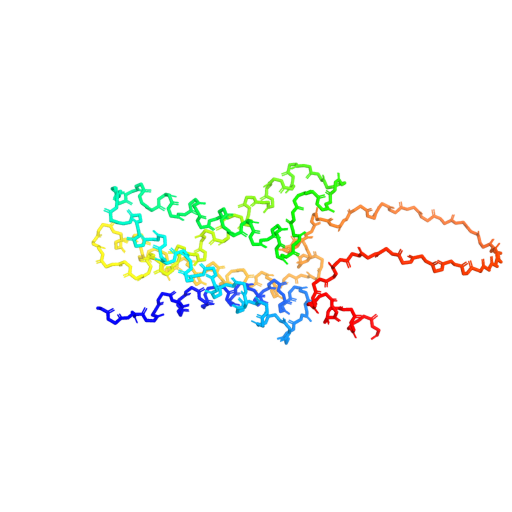-36.370 1.00 28.27 176 LEU A N 1
ATOM 1379 C CA . LEU A 1 176 ? 35.631 6.432 -36.716 1.00 28.27 176 LEU A CA 1
ATOM 1380 C C . LEU A 1 176 ? 36.364 5.521 -35.684 1.00 28.27 176 LEU A C 1
ATOM 1382 O O . LEU A 1 176 ? 36.926 5.958 -34.691 1.00 28.27 176 LEU A O 1
ATOM 1386 N N . LEU A 1 177 ? 36.421 4.234 -36.069 1.00 25.64 177 LEU A N 1
ATOM 1387 C CA . LEU A 1 177 ? 37.247 3.078 -35.640 1.00 25.64 177 LEU A CA 1
ATOM 1388 C C . LEU A 1 177 ? 38.777 3.341 -35.544 1.00 25.64 177 LEU A C 1
ATOM 1390 O O . LEU A 1 177 ? 39.228 4.362 -36.060 1.00 25.64 177 LEU A O 1
ATOM 1394 N N . PRO A 1 178 ? 39.628 2.326 -35.237 1.00 52.66 178 PRO A N 1
ATOM 1395 C CA . PRO A 1 178 ? 39.623 1.242 -34.226 1.00 52.66 178 PRO A CA 1
ATOM 1396 C C . PRO A 1 178 ? 40.961 1.248 -33.417 1.00 52.66 178 PRO A C 1
ATOM 1398 O O . PRO A 1 178 ? 41.749 2.163 -33.609 1.00 52.66 178 PRO A O 1
ATOM 1401 N N . VAL A 1 179 ? 41.249 0.235 -32.567 1.00 27.59 179 VAL A N 1
ATOM 1402 C CA . VAL A 1 179 ? 42.590 -0.389 -32.299 1.00 27.59 179 VAL A CA 1
ATOM 1403 C C . VAL A 1 179 ? 42.774 -0.903 -30.845 1.00 27.59 179 VAL A C 1
ATOM 1405 O O . VAL A 1 179 ? 42.802 -0.139 -29.892 1.00 27.59 179 VAL A O 1
ATOM 1408 N N . LEU A 1 180 ? 42.940 -2.233 -30.769 1.00 26.64 180 LEU A N 1
ATOM 1409 C CA . LEU A 1 180 ? 43.773 -3.105 -29.910 1.00 26.64 180 LEU A CA 1
ATOM 1410 C C . LEU A 1 180 ? 43.782 -3.090 -28.359 1.00 26.64 180 LEU A C 1
ATOM 1412 O O . LEU A 1 180 ? 44.077 -2.112 -27.688 1.00 26.64 180 LEU A O 1
ATOM 1416 N N . SER A 1 181 ? 43.684 -4.343 -27.890 1.00 25.78 181 SER A N 1
ATOM 1417 C CA . SER A 1 181 ? 44.501 -5.055 -26.891 1.00 25.78 181 SER A CA 1
ATOM 1418 C C . SER A 1 181 ? 44.243 -4.887 -25.390 1.00 25.78 181 SER A C 1
ATOM 1420 O O . SER A 1 181 ? 44.537 -3.870 -24.777 1.00 25.78 181 SER A O 1
ATOM 1422 N N . ASP A 1 182 ? 43.878 -6.044 -24.837 1.00 25.36 182 ASP A N 1
ATOM 1423 C CA . ASP A 1 182 ? 44.515 -6.718 -23.708 1.00 25.36 182 ASP A CA 1
ATOM 1424 C C . ASP A 1 182 ? 44.185 -6.366 -22.253 1.00 25.36 182 ASP A C 1
ATOM 1426 O O . ASP A 1 182 ? 44.390 -5.276 -21.732 1.00 25.36 182 ASP A O 1
ATOM 1430 N N . SER A 1 183 ? 43.902 -7.480 -21.568 1.00 25.95 183 SER A N 1
ATOM 1431 C CA . SER A 1 183 ? 44.366 -7.865 -20.233 1.00 25.95 183 SER A CA 1
ATOM 1432 C C . SER A 1 183 ? 43.504 -7.507 -19.014 1.00 25.95 183 SER A C 1
ATOM 1434 O O . SER A 1 183 ? 43.482 -6.406 -18.480 1.00 25.95 183 SER A O 1
ATOM 1436 N N . TRP A 1 184 ? 42.830 -8.557 -18.533 1.00 26.23 184 TRP A N 1
ATOM 1437 C CA . TRP A 1 184 ? 42.869 -9.043 -17.153 1.00 26.23 184 TRP A CA 1
ATOM 1438 C C . TRP A 1 184 ? 43.182 -8.026 -16.050 1.00 26.23 184 TRP A C 1
ATOM 1440 O O . TRP A 1 184 ? 44.337 -7.735 -15.772 1.00 26.23 184 TRP A O 1
ATOM 1450 N N . THR A 1 185 ? 42.174 -7.696 -15.244 1.00 25.64 185 THR A N 1
ATOM 1451 C CA . THR A 1 185 ? 42.365 -7.602 -13.788 1.00 25.64 185 THR A CA 1
ATOM 1452 C C . THR A 1 185 ? 41.108 -8.056 -13.052 1.00 25.64 185 THR A C 1
ATOM 1454 O O . THR A 1 185 ? 40.113 -7.351 -12.915 1.00 25.64 185 THR A O 1
ATOM 1457 N N . VAL A 1 186 ? 41.186 -9.278 -12.528 1.00 36.88 186 VAL A N 1
ATOM 1458 C CA . VAL A 1 186 ? 40.334 -9.764 -11.444 1.00 36.88 186 VAL A CA 1
ATOM 1459 C C . VAL A 1 186 ? 40.649 -8.938 -10.197 1.00 36.88 186 VAL A C 1
ATOM 1461 O O . VAL A 1 186 ? 41.773 -8.971 -9.698 1.00 36.88 186 VAL A O 1
ATOM 1464 N N . ARG A 1 187 ? 39.654 -8.245 -9.634 1.00 26.66 187 ARG A N 1
ATOM 1465 C CA . ARG A 1 187 ? 39.724 -7.764 -8.249 1.00 26.66 187 ARG A CA 1
ATOM 1466 C C . ARG A 1 187 ? 38.398 -8.029 -7.536 1.00 26.66 187 ARG A C 1
ATOM 1468 O O . ARG A 1 187 ? 37.396 -7.355 -7.756 1.00 26.66 187 ARG A O 1
ATOM 1475 N N . ARG A 1 188 ? 38.420 -9.051 -6.669 1.00 38.81 188 ARG A N 1
ATOM 1476 C CA . ARG A 1 188 ? 37.399 -9.325 -5.647 1.00 38.81 188 ARG A CA 1
ATOM 1477 C C . ARG A 1 188 ? 37.152 -8.052 -4.834 1.00 38.81 188 ARG A C 1
ATOM 1479 O O . ARG A 1 188 ? 38.069 -7.551 -4.193 1.00 38.81 188 ARG A O 1
ATOM 1486 N N . SER A 1 189 ? 35.904 -7.601 -4.779 1.00 33.38 189 SER A N 1
ATOM 1487 C CA . SER A 1 189 ? 35.390 -6.859 -3.629 1.00 33.38 189 SER A CA 1
ATOM 1488 C C . SER A 1 189 ? 34.135 -7.581 -3.153 1.00 33.38 189 SER A C 1
ATOM 1490 O O . SER A 1 189 ? 33.171 -7.750 -3.897 1.00 33.38 189 SER A O 1
ATOM 1492 N N . GLY A 1 190 ? 34.206 -8.115 -1.934 1.00 35.41 190 GLY A N 1
ATOM 1493 C CA . GLY A 1 190 ? 33.090 -8.774 -1.277 1.00 35.41 190 GLY A CA 1
ATOM 1494 C C . GLY A 1 190 ? 31.991 -7.758 -1.008 1.00 35.41 190 GLY A C 1
ATOM 1495 O O . GLY A 1 190 ? 32.057 -7.005 -0.043 1.00 35.41 190 GLY A O 1
ATOM 1496 N N . ARG A 1 191 ? 30.985 -7.741 -1.876 1.00 32.34 191 ARG A N 1
ATOM 1497 C CA . ARG A 1 191 ? 29.675 -7.168 -1.589 1.00 32.34 191 ARG A CA 1
ATOM 1498 C C . ARG A 1 191 ? 28.772 -8.359 -1.297 1.00 32.34 191 ARG A C 1
ATOM 1500 O O . ARG A 1 191 ? 28.728 -9.288 -2.099 1.00 32.34 191 ARG A O 1
ATOM 1507 N N . TYR A 1 192 ? 28.111 -8.365 -0.141 1.00 32.22 192 TYR A N 1
ATOM 1508 C CA . TYR A 1 192 ? 27.028 -9.308 0.121 1.00 32.22 192 TYR A CA 1
ATOM 1509 C C . TYR A 1 192 ? 25.971 -9.098 -0.967 1.00 32.22 192 TYR A C 1
ATOM 1511 O O . TYR A 1 192 ? 25.213 -8.136 -0.913 1.00 32.22 192 TYR A O 1
ATOM 1519 N N . GLU A 1 193 ? 25.970 -9.951 -1.990 1.00 35.25 193 GLU A N 1
ATOM 1520 C CA . GLU A 1 193 ? 24.851 -10.053 -2.919 1.00 35.25 193 GLU A CA 1
ATOM 1521 C C . GLU A 1 193 ? 23.743 -10.833 -2.207 1.00 35.25 193 GLU A C 1
ATOM 1523 O O . GLU A 1 193 ? 23.962 -11.992 -1.829 1.00 35.25 193 GLU A O 1
ATOM 1528 N N . PRO A 1 194 ? 22.548 -10.246 -2.024 1.00 38.25 194 PRO A N 1
ATOM 1529 C CA . PRO A 1 194 ? 21.371 -11.013 -1.654 1.00 38.25 194 PRO A CA 1
ATOM 1530 C C . PRO A 1 194 ? 21.192 -12.170 -2.646 1.00 38.25 194 PRO A C 1
ATOM 1532 O O . PRO A 1 194 ? 21.362 -12.011 -3.855 1.00 38.25 194 PRO A O 1
ATOM 1535 N N . TRP A 1 195 ? 20.842 -13.360 -2.168 1.00 40.66 195 TRP A N 1
ATOM 1536 C CA . TRP A 1 195 ? 20.741 -14.551 -3.021 1.00 40.66 195 TRP A CA 1
ATOM 1537 C C . TRP A 1 195 ? 19.716 -14.414 -4.166 1.00 40.66 195 TRP A C 1
ATOM 1539 O O . TRP A 1 195 ? 19.824 -15.101 -5.176 1.00 40.66 195 TRP A O 1
ATOM 1549 N N . PHE A 1 196 ? 18.775 -13.473 -4.061 1.00 37.53 196 PHE A N 1
ATOM 1550 C CA . PHE A 1 196 ? 17.796 -13.157 -5.102 1.00 37.53 196 PHE A CA 1
ATOM 1551 C C . PHE A 1 196 ? 18.384 -12.409 -6.311 1.00 37.53 196 PHE A C 1
ATOM 1553 O O . PHE A 1 196 ? 17.864 -12.545 -7.416 1.00 37.53 196 PHE A O 1
ATOM 1560 N N . THR A 1 197 ? 19.493 -11.674 -6.155 1.00 39.97 197 THR A N 1
ATOM 1561 C CA . THR A 1 197 ? 20.173 -11.010 -7.291 1.00 39.97 197 THR A CA 1
ATOM 1562 C C . THR A 1 197 ? 20.786 -12.013 -8.274 1.00 39.97 197 THR A C 1
ATOM 1564 O O . THR A 1 197 ? 20.953 -11.700 -9.450 1.00 39.97 197 THR A O 1
ATOM 1567 N N . ARG A 1 198 ? 21.046 -13.255 -7.836 1.00 36.31 198 ARG A N 1
ATOM 1568 C CA . ARG A 1 198 ? 21.482 -14.344 -8.726 1.00 36.31 198 ARG A CA 1
ATOM 1569 C C . ARG A 1 198 ? 20.377 -14.851 -9.653 1.00 36.31 198 ARG A C 1
ATOM 1571 O O . ARG A 1 198 ? 20.691 -15.276 -10.758 1.00 36.31 198 ARG A O 1
ATOM 1578 N N . LEU A 1 199 ? 19.111 -14.764 -9.243 1.00 35.38 199 LEU A N 1
ATOM 1579 C CA . LEU A 1 199 ? 17.975 -15.188 -10.070 1.00 35.38 199 LEU A CA 1
ATOM 1580 C C . LEU A 1 199 ? 17.708 -14.221 -11.232 1.00 35.38 199 LEU A C 1
ATOM 1582 O O . LEU A 1 199 ? 17.306 -14.663 -12.297 1.00 35.38 199 LEU A O 1
ATOM 1586 N N . TYR A 1 200 ? 18.018 -12.931 -11.076 1.00 34.88 200 TYR A N 1
ATOM 1587 C CA . TYR A 1 200 ? 17.845 -11.934 -12.142 1.00 34.88 200 TYR A CA 1
ATOM 1588 C C . TYR A 1 200 ? 19.001 -11.869 -13.151 1.00 34.88 200 TYR A C 1
ATOM 1590 O O . TYR A 1 200 ? 18.849 -11.280 -14.216 1.00 34.88 200 TYR A O 1
ATOM 1598 N N . ARG A 1 201 ? 20.164 -12.459 -12.841 1.00 33.00 201 ARG A N 1
ATOM 1599 C CA . ARG A 1 201 ? 21.352 -12.393 -13.709 1.00 33.00 201 ARG A CA 1
ATOM 1600 C C . ARG A 1 201 ? 21.377 -13.481 -14.792 1.00 33.00 201 ARG A C 1
ATOM 1602 O O . ARG A 1 201 ? 22.102 -13.337 -15.767 1.00 33.00 201 ARG A O 1
ATOM 1609 N N . HIS A 1 202 ? 20.595 -14.550 -14.645 1.00 30.36 202 HIS A N 1
ATOM 1610 C CA . HIS A 1 202 ? 20.606 -15.678 -15.585 1.00 30.36 202 HIS A CA 1
ATOM 1611 C C . HIS A 1 202 ? 19.635 -15.555 -16.771 1.00 30.36 202 HIS A C 1
ATOM 1613 O O . HIS A 1 202 ? 19.645 -16.436 -17.621 1.00 30.36 202 HIS A O 1
ATOM 1619 N N . GLU A 1 203 ? 18.858 -14.472 -16.880 1.00 37.66 203 GLU A N 1
ATOM 1620 C CA . GLU A 1 203 ? 17.869 -14.291 -17.962 1.00 37.66 203 GLU A CA 1
ATOM 1621 C C . GLU A 1 203 ? 18.201 -13.139 -18.935 1.00 37.66 203 GLU A C 1
ATOM 1623 O O . GLU A 1 203 ? 17.319 -12.617 -19.610 1.00 37.66 203 GLU A O 1
ATOM 1628 N N . GLN A 1 204 ? 19.472 -12.722 -19.019 1.00 32.00 204 GLN A N 1
ATOM 1629 C CA . GLN A 1 204 ? 19.948 -11.737 -20.010 1.00 32.00 204 GLN A CA 1
ATOM 1630 C C . GLN A 1 204 ? 21.032 -12.279 -20.962 1.00 32.00 204 GLN A C 1
ATOM 1632 O O . GLN A 1 204 ? 21.897 -11.525 -21.408 1.00 32.00 204 GLN A O 1
ATOM 1637 N N . LEU A 1 205 ? 20.981 -13.573 -21.289 1.00 34.03 205 LEU A N 1
ATOM 1638 C CA . LEU A 1 205 ? 21.659 -14.134 -22.464 1.00 34.03 205 LEU A CA 1
ATOM 1639 C C . LEU A 1 205 ? 20.617 -14.651 -23.454 1.00 34.03 205 LEU A C 1
ATOM 1641 O O . LEU A 1 205 ? 19.685 -15.343 -22.989 1.00 34.03 205 LEU A O 1
#